Protein 4YLM (pdb70)

Secondary structure (DSSP, 8-state):
--------SSSEEEEE---TT----SS-EEEEESSTT-BGGGS-HHHHHHHHHHHSEEEE-S-B--SSHHHHHHHHHHHS-EE-BTTBS-EEEEE-TT-----S-SSEEEE-TTTTSSEEEEEEEEEEEE--S--SB--EEEEEHHHHHHH--HHHHHHHHH-EEEEE---EEEEESEEE-TTT--EEE-------EEESS-GGGHHHHHHHHHHHHSSTTTEEEE---TT-EEEEETTTEEEEE--BSSPPPEEEEEEEEEEEEEEE-SSB--

Sequence (274 aa):
GHMNNAYLSDDQPVRLSPLRDEQGNQPRFGLLLEPGRPGMHVGELPAQWLKGLARSHHLLLLRGFAAFADAESLTRYCHDFGEVMLWPFGAVLELVEQEGAEHIFANNYVPLHWDGMYLETVPEFQVFHCVDAPGDSDGGRTTFSSTPAALQLADSSELELWRRASGRYQRSSRSAAPIVERHPRREFPILRFCEPPFHYDGIAPEQRGELLASLRRCLYHPQAHYAHRWRSDDLVIADNLTLLHGREAFAHRAPRHLRRVHIHAEPALRNPHLQR

Structure (mmCIF, N/CA/C/O backbone):
data_4YLM
#
_entry.id   4YLM
#
_cell.length_a   124.950
_cell.length_b   124.950
_cell.length_c   107.210
_cell.angle_alpha   90.00
_cell.angle_beta   90.00
_cell.angle_gamma   120.00
#
_symmetry.space_group_name_H-M   'P 63 2 2'
#
loop_
_entity.id
_entity.type
_entity.pdbx_description
1 polymer 'Pyoverdine biosynthesis protein PvcB'
2 non-polymer GLYCEROL
3 water water
#
loop_
_atom_site.group_PDB
_atom_site.id
_atom_site.type_symbol
_atom_site.label_atom_id
_atom_site.label_alt_id
_atom_site.label_comp_id
_atom_site.label_asym_id
_atom_site.label_entity_id
_atom_site.label_seq_id
_atom_site.pdbx_PDB_ins_code
_atom_site.Cartn_x
_atom_site.Cartn_y
_atom_site.Cartn_z
_atom_site.occupancy
_atom_site.B_iso_or_equiv
_atom_site.auth_seq_id
_atom_site.auth_comp_id
_atom_site.auth_asym_id
_atom_site.auth_atom_id
_atom_site.pdbx_PDB_model_num
ATOM 1 N N . GLY A 1 1 ? 52.141 19.186 -32.302 1.00 34.75 -1 GLY X N 1
ATOM 2 C CA . GLY A 1 1 ? 52.933 20.404 -32.352 1.00 31.43 -1 GLY X CA 1
ATOM 3 C C . GLY A 1 1 ? 52.384 21.505 -31.469 1.00 32.20 -1 GLY X C 1
ATOM 4 O O . GLY A 1 1 ? 51.201 21.535 -31.156 1.00 34.77 -1 GLY X O 1
ATOM 5 N N . HIS A 1 2 ? 53.250 22.428 -31.071 1.00 30.56 0 HIS X N 1
ATOM 6 C CA . HIS A 1 2 ? 52.849 23.509 -30.184 1.00 31.70 0 HIS X CA 1
ATOM 7 C C . HIS A 1 2 ? 53.936 24.578 -30.237 1.00 30.64 0 HIS X C 1
ATOM 8 O O . HIS A 1 2 ? 54.990 24.348 -30.831 1.00 30.16 0 HIS X O 1
ATOM 15 N N . MET A 1 3 ? 53.685 25.723 -29.607 1.00 28.88 1 MET X N 1
ATOM 16 C CA . MET A 1 3 ? 54.634 26.839 -29.603 1.00 35.28 1 MET X CA 1
ATOM 17 C C . MET A 1 3 ? 55.261 26.989 -28.213 1.00 32.13 1 MET X C 1
ATOM 18 O O . MET A 1 3 ? 54.630 26.679 -27.208 1.00 29.33 1 MET X O 1
ATOM 23 N N A ASN A 1 4 ? 56.480 27.518 -28.143 0.50 31.37 2 ASN X N 1
ATOM 24 N N B ASN A 1 4 ? 56.515 27.409 -28.177 0.50 31.39 2 ASN X N 1
ATOM 25 C CA A ASN A 1 4 ? 57.133 27.724 -26.844 0.50 33.70 2 ASN X CA 1
ATOM 26 C CA B ASN A 1 4 ? 57.141 27.767 -26.921 0.50 33.65 2 ASN X CA 1
ATOM 27 C C A ASN A 1 4 ? 57.436 29.190 -26.517 0.50 32.22 2 ASN X C 1
ATOM 28 C C B ASN A 1 4 ? 56.892 29.250 -26.730 0.50 32.46 2 ASN X C 1
ATOM 29 O O A ASN A 1 4 ? 58.275 29.828 -27.153 0.50 31.34 2 ASN X O 1
ATOM 30 O O B ASN A 1 4 ? 56.775 29.979 -27.710 0.50 39.55 2 ASN X O 1
ATOM 39 N N . ALA A 1 5 ? 56.773 29.699 -25.487 1.00 31.04 3 ALA X N 1
ATOM 40 C CA . ALA A 1 5 ? 56.729 31.128 -25.223 1.00 34.37 3 ALA X CA 1
ATOM 41 C C . ALA A 1 5 ? 57.649 31.596 -24.100 1.00 32.41 3 ALA X C 1
ATOM 42 O O . ALA A 1 5 ? 57.670 32.770 -23.775 1.00 33.53 3 ALA X O 1
ATOM 44 N N . TYR A 1 6 ? 58.412 30.689 -23.512 1.00 27.48 4 TYR X N 1
ATOM 45 C CA . TYR A 1 6 ? 59.179 31.049 -22.332 1.00 31.78 4 TYR X CA 1
ATOM 46 C C . TYR A 1 6 ? 60.643 31.237 -22.649 1.00 29.75 4 TYR X C 1
ATOM 47 O O . TYR A 1 6 ? 61.260 30.380 -23.267 1.00 32.49 4 TYR X O 1
ATOM 56 N N . LEU A 1 7 ? 61.177 32.387 -22.243 1.00 37.58 5 LEU X N 1
ATOM 57 C CA . LEU A 1 7 ? 62.610 32.619 -22.207 1.00 39.44 5 LEU X CA 1
ATOM 58 C C . LEU A 1 7 ? 62.996 33.155 -20.822 1.00 46.11 5 LEU X C 1
ATOM 59 O O . LEU A 1 7 ? 62.458 34.171 -20.330 1.00 39.68 5 LEU X O 1
ATOM 64 N N . SER A 1 8 ? 63.893 32.418 -20.178 1.00 37.81 6 SER X N 1
ATOM 65 C CA . SER A 1 8 ? 64.231 32.654 -18.784 1.00 31.69 6 SER X CA 1
ATOM 66 C C . SER A 1 8 ? 65.515 33.446 -18.693 1.00 28.56 6 SER X C 1
ATOM 67 O O . SER A 1 8 ? 66.288 33.497 -19.649 1.00 31.37 6 SER X O 1
ATOM 70 N N . ASP A 1 9 ? 65.741 34.077 -17.547 1.00 26.27 7 ASP X N 1
ATOM 71 C CA A ASP A 1 9 ? 67.050 34.638 -17.264 0.50 25.84 7 ASP X CA 1
ATOM 72 C CA B ASP A 1 9 ? 67.046 34.640 -17.229 0.50 25.74 7 ASP X CA 1
ATOM 73 C C . ASP A 1 9 ? 67.888 33.621 -16.487 1.00 21.41 7 ASP X C 1
ATOM 74 O O . ASP A 1 9 ? 69.037 33.890 -16.150 1.00 25.52 7 ASP X O 1
ATOM 83 N N . GLN A 1 10 ? 67.301 32.458 -16.209 1.00 21.76 8 GLN X N 1
ATOM 84 C CA . GLN A 1 10 ? 68.001 31.370 -15.522 1.00 19.88 8 GLN X CA 1
ATOM 85 C C . GLN A 1 10 ? 68.631 30.429 -16.563 1.00 22.06 8 GLN X C 1
ATOM 86 O O . GLN A 1 10 ? 68.165 30.361 -17.699 1.00 22.50 8 GLN X O 1
ATOM 92 N N . PRO A 1 11 ? 69.690 29.698 -16.184 1.00 22.75 9 PRO X N 1
ATOM 93 C CA . PRO A 1 11 ? 70.336 28.794 -17.162 1.00 20.91 9 PRO X CA 1
ATOM 94 C C . PRO A 1 11 ? 69.568 27.483 -17.333 1.00 19.85 9 PRO X C 1
ATOM 95 O O . PRO A 1 11 ? 69.996 26.392 -16.911 1.00 22.06 9 PRO X O 1
ATOM 99 N N . VAL A 1 12 ? 68.398 27.589 -17.960 1.00 21.10 10 VAL X N 1
ATOM 100 C CA . VAL A 1 12 ? 67.506 26.449 -18.146 1.00 20.10 10 VAL X CA 1
ATOM 101 C C . VAL A 1 12 ? 66.731 26.622 -19.447 1.00 22.51 10 VAL X C 1
ATOM 102 O O . VAL A 1 12 ? 66.664 27.711 -19.974 1.00 20.97 10 VAL X O 1
ATOM 106 N N . ARG A 1 13 ? 66.144 25.543 -19.958 1.00 21.77 11 ARG X N 1
ATOM 107 C CA . ARG A 1 13 ? 65.245 25.658 -21.103 1.00 22.88 11 ARG X CA 1
ATOM 108 C C . ARG A 1 13 ? 63.858 25.413 -20.557 1.00 24.04 11 ARG X C 1
ATOM 109 O O . ARG A 1 13 ? 63.625 24.384 -19.928 1.00 22.23 11 ARG X O 1
ATOM 117 N N . LEU A 1 14 ? 62.941 26.341 -20.807 1.00 21.42 12 LEU X N 1
ATOM 118 C CA . LEU A 1 14 ? 61.578 26.210 -20.335 1.00 24.54 12 LEU X CA 1
ATOM 119 C C . LEU A 1 14 ? 60.616 25.910 -21.480 1.00 27.49 12 LEU X C 1
ATOM 120 O O . LEU A 1 14 ? 60.769 26.416 -22.594 1.00 24.38 12 LEU X O 1
ATOM 125 N N . SER A 1 15 ? 59.604 25.105 -21.207 1.00 22.54 13 SER X N 1
ATOM 126 C CA . SER A 1 15 ? 58.529 24.983 -22.181 1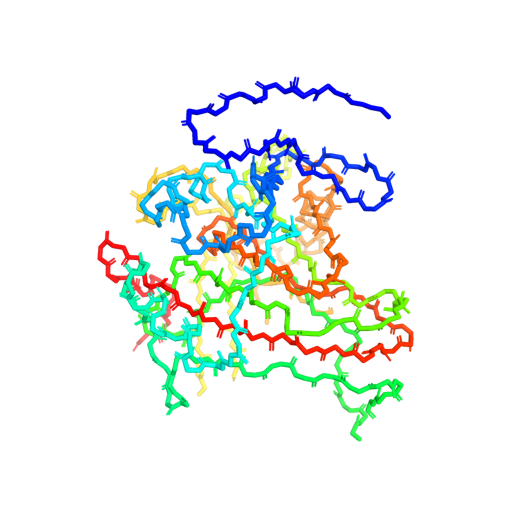.00 25.90 13 SER X CA 1
ATOM 127 C C . SER A 1 15 ? 57.240 24.498 -21.538 1.00 25.57 13 SER X C 1
ATOM 128 O O . SER A 1 15 ? 57.245 23.986 -20.414 1.00 23.40 13 SER X O 1
ATOM 131 N N . PRO A 1 16 ? 56.117 24.685 -22.240 1.00 27.51 14 PRO X N 1
ATOM 132 C CA . PRO A 1 16 ? 54.827 24.235 -21.710 1.00 27.08 14 PRO X CA 1
ATOM 133 C C . PRO A 1 16 ? 54.868 22.739 -21.383 1.00 22.94 14 PRO X C 1
ATOM 134 O O . PRO A 1 16 ? 55.511 21.979 -22.094 1.00 25.14 14 PRO X O 1
ATOM 138 N N . LEU A 1 17 ? 54.220 22.344 -20.293 1.00 24.38 15 LEU X N 1
ATOM 139 C CA . LEU A 1 17 ? 54.091 20.936 -19.938 1.00 25.18 15 LEU X CA 1
ATOM 140 C C . LEU A 1 17 ? 53.073 20.283 -20.874 1.00 27.72 15 LEU X C 1
ATOM 141 O O . LEU A 1 17 ? 52.003 20.845 -21.113 1.00 27.56 15 LEU X O 1
ATOM 146 N N . ARG A 1 18 ? 53.416 19.106 -21.385 1.00 27.92 16 ARG X N 1
ATOM 147 C CA . ARG A 1 18 ? 52.545 18.332 -22.267 1.00 30.90 16 ARG X CA 1
ATOM 148 C C . ARG A 1 18 ? 52.656 16.886 -21.838 1.00 31.82 16 ARG X C 1
ATOM 149 O O . ARG A 1 18 ? 53.743 16.441 -21.458 1.00 29.81 16 ARG X O 1
ATOM 154 N N . ASP A 1 19 ? 51.552 16.145 -21.874 1.00 32.21 17 ASP X N 1
ATOM 155 C CA . ASP A 1 19 ? 51.655 14.726 -21.533 1.00 32.91 17 ASP X CA 1
ATOM 156 C C . ASP A 1 19 ? 52.196 13.927 -22.716 1.00 33.60 17 ASP X C 1
ATOM 157 O O . ASP A 1 19 ? 52.455 14.489 -23.781 1.00 33.92 17 ASP X O 1
ATOM 162 N N . GLU A 1 20 ? 52.366 12.622 -22.534 1.00 35.95 18 GLU X N 1
ATOM 163 C CA . GLU A 1 20 ? 53.082 11.816 -23.523 1.00 40.47 18 GLU X CA 1
ATOM 164 C C . GLU A 1 20 ? 52.336 11.694 -24.851 1.00 39.43 18 GLU X C 1
ATOM 165 O O . GLU A 1 20 ? 52.917 11.304 -25.862 1.00 47.27 18 GLU X O 1
ATOM 171 N N . GLN A 1 21 ? 51.055 12.037 -24.848 1.00 35.07 19 GLN X N 1
ATOM 172 C CA . GLN A 1 21 ? 50.265 12.019 -26.071 1.00 42.14 19 GLN X CA 1
ATOM 173 C C . GLN A 1 21 ? 50.201 13.411 -26.702 1.00 44.89 19 GLN X C 1
ATOM 174 O O . GLN A 1 21 ? 49.536 13.621 -27.723 1.00 41.52 19 GLN X O 1
ATOM 180 N N . GLY A 1 22 ? 50.878 14.368 -26.077 1.00 41.54 20 GLY X N 1
ATOM 181 C CA . GLY A 1 22 ? 50.941 15.717 -26.616 1.00 39.49 20 GLY X CA 1
ATOM 182 C C . GLY A 1 22 ? 49.833 16.655 -26.177 1.00 36.83 20 GLY X C 1
ATOM 183 O O . GLY A 1 22 ? 49.750 17.777 -26.673 1.00 37.80 20 GLY X O 1
ATOM 184 N N . ASN A 1 23 ? 48.975 16.227 -25.252 1.00 32.59 21 ASN X N 1
ATOM 185 C CA . ASN A 1 23 ? 47.969 17.149 -24.737 1.00 33.95 21 ASN X CA 1
ATOM 186 C C . ASN A 1 23 ? 48.598 18.179 -23.816 1.00 34.17 21 ASN X C 1
ATOM 187 O O . ASN A 1 23 ? 49.410 17.832 -22.961 1.00 31.12 21 ASN X O 1
ATOM 192 N N . GLN A 1 24 ? 48.205 19.435 -23.988 1.00 30.86 22 GLN X N 1
ATOM 193 C CA . GLN A 1 24 ? 48.755 20.530 -23.197 1.00 34.77 22 GLN X CA 1
ATOM 194 C C . GLN A 1 24 ? 47.671 21.169 -22.336 1.00 30.33 22 GLN X C 1
ATOM 195 O O . GLN A 1 24 ? 46.876 21.975 -22.815 1.00 31.63 22 GLN X O 1
ATOM 201 N N . PRO A 1 25 ? 47.649 20.830 -21.048 1.00 28.41 23 PRO X N 1
ATOM 202 C CA . PRO A 1 25 ? 46.624 21.425 -20.188 1.00 27.80 23 PRO X CA 1
ATOM 203 C C . PRO A 1 25 ? 46.949 22.875 -19.864 1.00 27.37 23 PRO X C 1
ATOM 204 O O . PRO A 1 25 ? 47.998 23.375 -20.268 1.00 27.77 23 PRO X O 1
ATOM 208 N N . ARG A 1 26 ? 46.066 23.518 -19.107 1.00 24.28 24 ARG X N 1
ATOM 209 C CA . ARG A 1 26 ? 46.195 24.938 -18.792 1.00 28.84 24 ARG X CA 1
ATOM 210 C C . ARG A 1 26 ? 47.001 25.202 -17.510 1.00 25.56 24 ARG X C 1
ATOM 211 O O . ARG A 1 26 ? 46.610 26.023 -16.671 1.00 25.52 24 ARG X O 1
ATOM 219 N N . PHE A 1 27 ? 48.113 24.488 -17.370 1.00 25.27 25 PHE X N 1
ATOM 220 C CA . PHE A 1 27 ? 49.020 24.665 -16.238 1.00 24.67 25 PHE X CA 1
ATOM 221 C C . PHE A 1 27 ? 50.249 23.820 -16.483 1.00 24.01 25 PHE X C 1
ATOM 222 O O . PHE A 1 27 ? 50.320 23.088 -17.477 1.00 24.41 25 PHE X O 1
ATOM 230 N N . GLY A 1 28 ? 51.226 23.916 -15.586 1.00 21.41 26 GLY X N 1
ATOM 231 C CA . GLY A 1 28 ? 52.384 23.048 -15.674 1.00 19.51 26 GLY X CA 1
ATOM 232 C C . GLY A 1 28 ? 53.509 23.665 -16.485 1.00 22.69 26 GLY X C 1
ATOM 233 O O . GLY A 1 28 ? 53.269 24.406 -17.428 1.00 21.88 26 GLY X O 1
ATOM 234 N N . LEU A 1 29 ? 54.743 23.339 -16.123 1.00 20.74 27 LEU X N 1
ATOM 235 C CA . LEU A 1 29 ? 55.907 23.867 -16.823 1.00 20.62 27 LEU X CA 1
ATOM 236 C C . LEU A 1 29 ? 56.998 22.812 -16.840 1.00 19.93 27 LEU X C 1
ATOM 237 O O . LEU A 1 29 ? 57.208 22.122 -15.848 1.00 20.89 27 LEU X O 1
ATOM 242 N N . LEU A 1 30 ? 57.661 22.648 -17.982 1.00 21.61 28 LEU X N 1
ATOM 243 C CA . LEU A 1 30 ? 58.775 21.727 -18.096 1.00 20.05 28 LEU X CA 1
ATOM 244 C C . LEU A 1 30 ? 60.054 22.537 -18.027 1.00 23.54 28 LEU X C 1
ATOM 245 O O . LEU A 1 30 ? 60.200 23.524 -18.749 1.00 22.06 28 LEU X O 1
ATOM 250 N N . LEU A 1 31 ? 60.983 22.112 -17.174 1.00 18.60 29 LEU X N 1
ATOM 251 C CA . LEU A 1 31 ? 62.301 22.755 -17.095 1.00 21.43 29 LEU X CA 1
ATOM 252 C C . LEU A 1 31 ? 63.358 21.733 -17.447 1.00 21.22 29 LEU X C 1
ATOM 253 O O . LEU A 1 31 ? 63.309 20.602 -16.973 1.00 21.35 29 LEU X O 1
ATOM 258 N N . GLU A 1 32 ? 64.328 22.140 -18.257 1.00 21.10 30 GLU X N 1
ATOM 259 C CA . GLU A 1 32 ? 65.410 21.242 -18.616 1.00 23.05 30 GLU X CA 1
ATOM 260 C C . GLU A 1 32 ? 66.736 21.972 -18.490 1.00 21.42 30 GLU X C 1
ATOM 261 O O . GLU A 1 32 ? 66.792 23.194 -18.616 1.00 22.58 30 GLU X O 1
ATOM 267 N N . PRO A 1 33 ? 67.814 21.218 -18.236 1.00 22.74 31 PRO X N 1
ATOM 268 C CA . PRO A 1 33 ? 69.113 21.813 -17.903 1.00 22.24 31 PRO X CA 1
ATOM 269 C C . PRO A 1 33 ? 69.695 22.700 -19.002 1.00 24.80 31 PRO X C 1
ATOM 270 O O . PRO A 1 33 ? 69.599 22.380 -20.184 1.00 25.03 31 PRO X O 1
ATOM 274 N N . GLY A 1 34 ? 70.307 23.808 -18.603 1.00 20.60 32 GLY X N 1
ATOM 275 C CA . GLY A 1 34 ? 70.915 24.717 -19.555 1.00 24.93 32 GLY X CA 1
ATOM 276 C C . GLY A 1 34 ? 72.405 24.477 -19.746 1.00 23.61 32 GLY X C 1
ATOM 277 O O . GLY A 1 34 ? 73.032 25.132 -20.578 1.00 26.18 32 GLY X O 1
ATOM 278 N N . ARG A 1 35 ? 72.963 23.552 -18.967 1.00 24.58 33 ARG X N 1
ATOM 279 C CA . ARG A 1 35 ? 74.379 23.196 -19.061 1.00 27.06 33 ARG X CA 1
ATOM 280 C C . ARG A 1 35 ? 74.555 21.702 -18.917 1.00 25.11 33 ARG X C 1
ATOM 281 O O . ARG A 1 35 ? 73.818 21.056 -18.179 1.00 25.02 33 ARG X O 1
ATOM 289 N N . PRO A 1 36 ? 75.571 21.144 -19.592 1.00 24.77 34 PRO X N 1
ATOM 290 C CA . PRO A 1 36 ? 75.873 19.722 -19.417 1.00 27.90 34 PRO X CA 1
ATOM 291 C C . PRO A 1 36 ? 76.100 19.381 -17.946 1.00 27.93 34 PRO X C 1
ATOM 292 O O . PRO A 1 36 ? 76.848 20.086 -17.269 1.00 30.25 34 PRO X O 1
ATOM 296 N N . GLY A 1 37 ? 75.441 18.334 -17.460 1.00 25.03 35 GLY X N 1
ATOM 297 C CA . GLY A 1 37 ? 75.666 17.847 -16.106 1.00 28.15 35 GLY X CA 1
ATOM 298 C C . GLY A 1 37 ? 74.987 18.641 -14.993 1.00 31.35 35 GLY X C 1
ATOM 299 O O . GLY A 1 37 ? 75.180 18.354 -13.810 1.00 26.96 35 GLY X O 1
ATOM 300 N N . MET A 1 38 ? 74.180 19.632 -15.356 1.00 26.75 36 MET X N 1
ATOM 301 C CA . MET A 1 38 ? 73.555 20.492 -14.346 1.00 23.84 36 MET X CA 1
ATOM 302 C C . MET A 1 38 ? 72.717 19.709 -13.337 1.00 25.12 36 MET X C 1
ATOM 303 O O . MET A 1 38 ? 72.009 18.765 -13.684 1.00 22.93 36 MET X O 1
ATOM 308 N N . HIS A 1 39 ? 72.815 20.106 -12.075 1.00 22.23 37 HIS X N 1
ATOM 309 C CA . HIS A 1 39 ? 72.131 19.434 -10.971 1.00 22.97 37 HIS X CA 1
ATOM 310 C C . HIS A 1 39 ? 70.955 20.325 -10.556 1.00 22.34 37 HIS X C 1
ATOM 311 O O . HIS A 1 39 ? 71.028 21.534 -10.725 1.00 20.42 37 HIS X O 1
ATOM 318 N N . VAL A 1 40 ? 69.871 19.756 -10.030 1.00 21.79 38 VAL X N 1
ATOM 319 C CA . VAL A 1 40 ? 68.706 20.567 -9.708 1.00 23.34 38 VAL X CA 1
ATOM 320 C C . VAL A 1 40 ? 69.040 21.689 -8.718 1.00 24.24 38 VAL X C 1
ATOM 321 O O . VAL A 1 40 ? 68.407 22.744 -8.738 1.00 19.71 38 VAL X O 1
ATOM 325 N N . GLY A 1 41 ? 70.025 21.452 -7.855 1.00 24.58 39 GLY X N 1
ATOM 326 C CA . GLY A 1 41 ? 70.358 22.393 -6.795 1.00 24.08 39 GLY X CA 1
ATOM 327 C C . GLY A 1 41 ? 71.004 23.677 -7.283 1.00 22.15 39 GLY X C 1
ATOM 328 O O . GLY A 1 41 ? 71.066 24.670 -6.559 1.00 24.01 39 GLY X O 1
ATOM 329 N N . GLU A 1 42 ? 71.496 23.659 -8.513 1.00 20.25 40 GLU X N 1
ATOM 330 C CA . GLU A 1 42 ? 72.083 24.853 -9.112 1.00 21.09 40 GLU X CA 1
ATOM 331 C C . GLU A 1 42 ? 71.051 25.969 -9.357 1.00 22.99 40 GLU X C 1
ATOM 332 O O . GLU A 1 42 ? 71.412 27.140 -9.420 1.00 22.20 40 GLU X O 1
ATOM 338 N N . LEU A 1 43 ? 69.774 25.615 -9.469 1.00 22.21 41 LEU X N 1
ATOM 339 C CA . LEU A 1 43 ? 68.725 26.626 -9.642 1.00 19.48 41 LEU X CA 1
ATOM 340 C C . LEU A 1 43 ? 68.315 27.174 -8.273 1.00 21.77 41 LEU X C 1
ATOM 341 O O . LEU A 1 43 ? 68.365 26.455 -7.283 1.00 23.85 41 LEU X O 1
ATOM 346 N N . PRO A 1 44 ? 67.917 28.454 -8.208 1.00 21.18 42 PRO X N 1
ATOM 347 C CA . PRO A 1 44 ? 67.527 28.999 -6.902 1.00 23.16 42 PRO X CA 1
ATOM 348 C C . PRO A 1 44 ? 66.138 28.536 -6.477 1.00 19.73 42 PRO X C 1
ATOM 349 O O . PRO A 1 44 ? 65.179 28.728 -7.221 1.00 20.45 42 PRO X O 1
ATOM 353 N N . ALA A 1 45 ? 66.038 27.961 -5.284 1.00 22.10 43 ALA X N 1
ATOM 354 C CA . ALA A 1 45 ? 64.766 27.476 -4.746 1.00 24.79 43 ALA X CA 1
ATOM 355 C C . ALA A 1 45 ? 63.690 28.558 -4.677 1.00 25.17 43 ALA X C 1
ATOM 356 O O . ALA A 1 45 ? 62.505 28.266 -4.879 1.00 21.07 43 ALA X O 1
ATOM 358 N N . GLN A 1 46 ? 64.085 29.804 -4.397 1.00 21.15 44 GLN X N 1
ATOM 359 C CA . GLN A 1 46 ? 63.097 30.890 -4.302 1.00 26.25 44 GLN X CA 1
ATOM 360 C C . GLN A 1 46 ? 62.423 31.109 -5.657 1.00 24.27 44 GLN X C 1
ATOM 361 O O . GLN A 1 46 ? 61.224 31.373 -5.737 1.00 22.00 44 GLN X O 1
ATOM 367 N N . TRP A 1 47 ? 63.214 31.026 -6.723 1.00 19.73 45 TRP X N 1
ATOM 368 C CA . TRP A 1 47 ? 62.687 31.169 -8.068 1.00 19.98 45 TRP X CA 1
ATOM 369 C C . TRP A 1 47 ? 61.749 29.997 -8.421 1.00 19.16 45 TRP X C 1
ATOM 370 O O . TRP A 1 47 ? 60.668 30.200 -8.976 1.00 19.62 45 TRP X O 1
ATOM 381 N N . LEU A 1 48 ? 62.167 28.778 -8.100 1.00 16.96 46 LEU X N 1
ATOM 382 C CA . LEU A 1 48 ? 61.343 27.601 -8.362 1.00 20.52 46 LEU X CA 1
ATOM 383 C C . LEU A 1 48 ? 60.010 27.707 -7.636 1.00 18.12 46 LEU X C 1
ATOM 384 O O . LEU A 1 48 ? 58.977 27.353 -8.177 1.00 20.64 46 LEU X O 1
ATOM 389 N N . LYS A 1 49 ? 60.042 28.198 -6.402 1.00 18.40 47 LYS X N 1
ATOM 390 C CA . LYS A 1 49 ? 58.831 28.344 -5.597 1.00 21.31 47 LYS X CA 1
ATOM 391 C C . LYS A 1 49 ? 57.841 29.328 -6.252 1.00 21.92 47 LYS X C 1
ATOM 392 O O . LYS A 1 49 ? 56.627 29.092 -6.265 1.00 19.66 47 LYS X O 1
ATOM 398 N N . GLY A 1 50 ? 58.369 30.430 -6.782 1.00 20.39 48 GLY X N 1
ATOM 399 C CA . GLY A 1 50 ? 57.566 31.371 -7.549 1.00 20.13 48 GLY X CA 1
ATOM 400 C C . GLY A 1 50 ? 56.892 30.709 -8.747 1.00 20.29 48 GLY X C 1
ATOM 401 O O . GLY A 1 50 ? 55.690 30.876 -8.959 1.00 19.63 48 GLY X O 1
ATOM 402 N N . LEU A 1 51 ? 57.662 29.959 -9.533 1.00 18.82 49 LEU X N 1
ATOM 403 C CA . LEU A 1 51 ? 57.108 29.255 -10.689 1.00 20.68 49 LEU X CA 1
ATOM 404 C C . LEU A 1 51 ? 56.063 28.210 -10.276 1.00 20.82 49 LEU X C 1
ATOM 405 O O . LEU A 1 51 ? 55.040 28.067 -10.938 1.00 20.15 49 LEU X O 1
ATOM 410 N N . ALA A 1 52 ? 56.329 27.480 -9.193 1.00 17.70 50 ALA X N 1
ATOM 411 C CA . ALA A 1 52 ? 55.381 26.480 -8.716 1.00 20.15 50 ALA X CA 1
ATOM 412 C C . ALA A 1 52 ? 54.064 27.131 -8.326 1.00 20.43 50 ALA X C 1
ATOM 413 O O . ALA A 1 52 ? 52.991 26.562 -8.525 1.00 18.86 50 ALA X O 1
ATOM 415 N N . ARG A 1 53 ? 54.134 28.334 -7.774 1.00 16.44 51 ARG X N 1
ATOM 416 C CA . ARG A 1 53 ? 52.912 29.005 -7.364 1.00 18.25 51 ARG X CA 1
ATOM 417 C C . ARG A 1 53 ? 52.040 29.491 -8.533 1.00 21.69 51 ARG X C 1
ATOM 418 O O . ARG A 1 53 ? 50.819 29.577 -8.400 1.00 20.75 51 ARG X O 1
ATOM 426 N N . SER A 1 54 ? 52.658 29.812 -9.669 1.00 18.96 52 SER X N 1
ATOM 427 C CA . SER A 1 54 ? 51.887 30.358 -10.799 1.00 22.63 52 SER X CA 1
ATOM 428 C C . SER A 1 54 ? 51.586 29.305 -11.872 1.00 20.35 52 SER X C 1
ATOM 429 O O . SER A 1 54 ? 50.546 29.357 -12.528 1.00 21.85 52 SER X O 1
ATOM 432 N N . HIS A 1 55 ? 52.497 28.349 -12.043 1.00 20.01 53 HIS X N 1
ATOM 433 C CA . HIS A 1 55 ? 52.302 27.277 -13.007 1.00 20.57 53 HIS X CA 1
ATOM 434 C C . HIS A 1 55 ? 51.725 26.018 -12.338 1.00 24.27 53 HIS X C 1
ATOM 435 O O . HIS A 1 55 ? 51.272 25.112 -13.031 1.00 21.76 53 HIS X O 1
ATOM 442 N N . HIS A 1 56 ? 51.798 25.960 -11.004 1.00 23.34 54 HIS X N 1
ATOM 443 C CA . HIS A 1 56 ? 51.197 24.886 -10.179 1.00 21.59 54 HIS X CA 1
ATOM 444 C C . HIS A 1 56 ? 51.876 23.523 -10.207 1.00 18.32 54 HIS X C 1
ATOM 445 O O . HIS A 1 56 ? 51.798 22.768 -9.236 1.00 24.97 54 HIS X O 1
ATOM 452 N N . LEU A 1 57 ? 52.533 23.191 -11.308 1.00 18.58 55 LEU X N 1
ATOM 453 C CA . LEU A 1 57 ? 53.216 21.908 -11.420 1.00 18.06 55 LEU X CA 1
ATOM 454 C C . LEU A 1 57 ? 54.496 22.079 -12.224 1.00 20.80 55 LEU X C 1
ATOM 455 O O . LEU A 1 57 ? 54.451 22.451 -13.396 1.00 24.49 55 LEU X O 1
ATOM 460 N N . LEU A 1 58 ? 55.645 21.830 -11.600 1.00 19.16 56 LEU X N 1
ATOM 461 C CA . LEU A 1 58 ? 56.910 21.913 -12.318 1.00 19.23 56 LEU X CA 1
ATOM 462 C C . LEU A 1 58 ? 57.475 20.516 -12.537 1.00 23.84 56 LEU X C 1
ATOM 463 O O . LEU A 1 58 ? 57.462 19.681 -11.628 1.00 22.79 56 LEU X O 1
ATOM 468 N N . LEU A 1 59 ? 57.983 20.273 -13.739 1.00 20.60 57 LEU X N 1
ATOM 469 C CA . LEU A 1 59 ? 58.685 19.037 -14.029 1.00 20.95 57 LEU X CA 1
ATOM 470 C C . LEU A 1 59 ? 60.106 19.417 -14.392 1.00 21.52 57 LEU X C 1
ATOM 471 O O . LEU A 1 59 ? 60.327 20.058 -15.408 1.00 21.05 57 LEU X O 1
ATOM 476 N N . LEU A 1 60 ? 61.060 19.097 -13.523 1.00 22.26 58 LEU X N 1
ATOM 477 C CA . LEU A 1 60 ? 62.471 19.274 -13.856 1.00 22.10 58 LEU X CA 1
ATOM 478 C C . LEU A 1 60 ? 62.981 17.934 -14.362 1.00 23.83 58 LEU X C 1
ATOM 479 O O . LEU A 1 60 ? 63.020 16.949 -13.612 1.00 24.68 58 LEU X O 1
ATOM 484 N N . ARG A 1 61 ? 63.374 17.897 -15.631 1.00 26.40 59 ARG X N 1
ATOM 485 C CA . ARG A 1 61 ? 63.695 16.629 -16.284 1.00 23.94 59 ARG X CA 1
ATOM 486 C C . ARG A 1 61 ? 65.046 16.683 -16.956 1.00 20.86 59 ARG X C 1
ATOM 487 O O . ARG A 1 61 ? 65.354 17.625 -17.689 1.00 24.15 59 ARG X O 1
ATOM 495 N N . GLY A 1 62 ? 65.864 15.672 -16.698 1.00 24.05 60 GLY X N 1
ATOM 496 C CA . GLY A 1 62 ? 67.161 15.571 -17.334 1.00 21.48 60 GLY X CA 1
ATOM 497 C C . GLY A 1 62 ? 68.269 16.190 -16.492 1.00 25.51 60 GLY X C 1
ATOM 498 O O . GLY A 1 62 ? 69.405 16.322 -16.952 1.00 26.67 60 GLY X O 1
ATOM 499 N N . PHE A 1 63 ? 67.949 16.582 -15.261 1.00 25.24 61 PHE X N 1
ATOM 500 C CA . PHE A 1 63 ? 68.980 17.133 -14.362 1.00 23.09 61 PHE X CA 1
ATOM 501 C C . PHE A 1 63 ? 69.649 15.978 -13.620 1.00 25.50 61 PHE X C 1
ATOM 502 O O . PHE A 1 63 ? 69.037 14.934 -13.422 1.00 24.19 61 PHE X O 1
ATOM 510 N N . ALA A 1 64 ? 70.893 16.160 -13.197 1.00 26.06 62 ALA X N 1
ATOM 511 C CA . ALA A 1 64 ? 71.472 15.234 -12.229 1.00 26.28 62 ALA X CA 1
ATOM 512 C C . ALA A 1 64 ? 70.710 15.546 -10.955 1.00 30.06 62 ALA X C 1
ATOM 513 O O . ALA A 1 64 ? 70.414 16.713 -10.669 1.00 32.29 62 ALA X O 1
ATOM 515 N N . ALA A 1 65 ? 70.381 14.528 -10.183 1.00 32.02 63 ALA X N 1
ATOM 516 C CA . ALA A 1 65 ? 69.639 14.762 -8.952 1.00 31.50 63 ALA X CA 1
ATOM 517 C C . ALA A 1 65 ? 70.309 14.087 -7.737 1.00 32.16 63 ALA X C 1
ATOM 518 O O . ALA A 1 65 ? 71.523 13.901 -7.704 1.00 28.54 63 ALA X O 1
ATOM 520 N N . PHE A 1 66 ? 69.511 13.726 -6.745 1.00 32.20 64 PHE X N 1
ATOM 521 C CA . PHE A 1 66 ? 70.044 13.416 -5.429 1.00 32.26 64 PHE X CA 1
ATOM 522 C C . PHE A 1 66 ? 70.518 11.970 -5.283 1.00 31.55 64 PHE X C 1
ATOM 523 O O . PHE A 1 66 ? 69.823 11.031 -5.663 1.00 30.04 64 PHE X O 1
ATOM 531 N N . ALA A 1 67 ? 71.710 11.811 -4.725 1.00 32.93 65 ALA X N 1
ATOM 532 C CA . ALA A 1 67 ? 72.328 10.496 -4.597 1.00 35.39 65 ALA X CA 1
ATOM 533 C C . ALA A 1 67 ? 71.595 9.605 -3.608 1.00 33.87 65 ALA X C 1
ATOM 534 O O . ALA A 1 67 ? 71.653 8.385 -3.716 1.00 36.48 65 ALA X O 1
ATOM 536 N N . ASP A 1 68 ? 70.908 10.210 -2.642 1.00 31.10 66 ASP X N 1
ATOM 537 C CA . ASP A 1 68 ? 70.212 9.436 -1.617 1.00 29.83 66 ASP X CA 1
ATOM 538 C C . ASP A 1 68 ? 69.165 10.280 -0.897 1.00 29.32 66 ASP X C 1
ATOM 539 O O . ASP A 1 68 ? 69.032 11.470 -1.179 1.00 29.14 66 ASP X O 1
ATOM 544 N N . ALA A 1 69 ? 68.410 9.667 0.013 1.00 28.55 67 ALA X N 1
ATOM 545 C CA . ALA A 1 69 ? 67.311 10.358 0.695 1.00 28.12 67 ALA X CA 1
ATOM 546 C C . ALA A 1 69 ? 67.814 11.480 1.598 1.00 32.76 67 ALA X C 1
ATOM 547 O O . ALA A 1 69 ? 67.110 12.465 1.834 1.00 29.08 67 ALA X O 1
ATOM 549 N N . GLU A 1 70 ? 69.026 11.302 2.116 1.00 30.24 68 GLU X N 1
ATOM 550 C CA . GLU A 1 70 ? 69.652 12.273 2.991 1.00 31.84 68 GLU X CA 1
ATOM 551 C C . GLU A 1 70 ? 69.970 13.561 2.215 1.00 29.53 68 GLU X C 1
ATOM 552 O O . GLU A 1 70 ? 69.739 14.664 2.710 1.00 29.07 68 GLU X O 1
ATOM 558 N N . SER A 1 71 ? 70.510 13.408 1.008 1.00 27.15 69 SER X N 1
ATOM 559 C CA . SER A 1 71 ? 70.822 14.546 0.152 1.00 27.77 69 SER X CA 1
ATOM 560 C C . SER A 1 71 ? 69.540 15.297 -0.215 1.00 29.62 69 SER X C 1
ATOM 561 O O . SER A 1 71 ? 69.472 16.523 -0.106 1.00 26.79 69 SER X O 1
ATOM 564 N N . LEU A 1 72 ? 68.512 14.559 -0.625 1.00 25.18 70 LEU X N 1
ATOM 565 C CA . LEU A 1 72 ? 67.216 15.180 -0.906 1.00 26.23 70 LEU X CA 1
ATOM 566 C C . LEU A 1 72 ? 66.719 15.955 0.301 1.00 27.57 70 LEU X C 1
ATOM 567 O O . LEU A 1 72 ? 66.238 17.064 0.173 1.00 25.65 70 LEU X O 1
ATOM 572 N N . THR A 1 73 ? 66.842 15.370 1.483 1.00 27.08 71 THR X N 1
ATOM 573 C CA . THR A 1 73 ? 66.356 16.015 2.695 1.00 23.37 71 THR X CA 1
ATOM 574 C C . THR A 1 73 ? 67.073 17.346 2.964 1.00 24.68 71 THR X C 1
ATOM 575 O O . THR A 1 73 ? 66.428 18.353 3.247 1.00 26.96 71 THR X O 1
ATOM 579 N N . ARG A 1 74 ? 68.399 17.349 2.890 1.00 26.80 72 ARG X N 1
ATOM 580 C CA . ARG A 1 74 ? 69.152 18.583 3.110 1.00 29.53 72 ARG X CA 1
ATOM 581 C C . ARG A 1 74 ? 68.749 19.651 2.087 1.00 30.74 72 ARG X C 1
ATOM 582 O O . ARG A 1 74 ? 68.570 20.827 2.432 1.00 28.07 72 ARG X O 1
ATOM 590 N N . TYR A 1 75 ? 68.594 19.239 0.830 1.00 27.25 73 TYR X N 1
ATOM 591 C CA . TYR A 1 75 ? 68.138 20.167 -0.196 1.00 26.79 73 TYR X CA 1
ATOM 592 C C . TYR A 1 75 ? 66.800 20.775 0.179 1.00 26.32 73 TYR X C 1
ATOM 593 O O . TYR A 1 75 ? 66.603 21.986 0.044 1.00 24.04 73 TYR X O 1
ATOM 602 N N . CYS A 1 76 ? 65.870 19.938 0.637 1.00 23.56 74 CYS X N 1
ATOM 603 C CA . CYS A 1 76 ? 64.530 20.429 0.950 1.00 22.97 74 CYS X CA 1
ATOM 604 C C . CYS A 1 76 ? 64.512 21.362 2.150 1.00 25.41 74 CYS X C 1
ATOM 605 O O . CYS A 1 76 ? 63.685 22.277 2.200 1.00 23.09 74 CYS X O 1
ATOM 608 N N . HIS A 1 77 ? 65.418 21.139 3.107 1.00 24.93 75 HIS X N 1
ATOM 609 C CA . HIS A 1 77 ? 65.537 22.043 4.254 1.00 25.60 75 HIS X CA 1
ATOM 610 C C . HIS A 1 77 ? 66.020 23.429 3.803 1.00 27.69 75 HIS X C 1
ATOM 611 O O . HIS A 1 77 ? 65.692 24.440 4.431 1.00 26.86 75 HIS X O 1
ATOM 618 N N . ASP A 1 78 ? 66.821 23.479 2.735 1.00 26.44 76 ASP X N 1
ATOM 619 C CA . ASP A 1 78 ? 67.222 24.771 2.169 1.00 26.94 76 ASP X CA 1
ATOM 620 C C . ASP A 1 78 ? 66.073 25.371 1.365 1.00 25.69 76 ASP X C 1
ATOM 621 O O . ASP A 1 78 ? 65.870 26.578 1.349 1.00 24.01 76 ASP X O 1
ATOM 626 N N . PHE A 1 79 ? 65.343 24.509 0.665 1.00 25.94 77 PHE X N 1
ATOM 627 C CA . PHE A 1 79 ? 64.229 24.925 -0.188 1.00 25.02 77 PHE X CA 1
ATOM 628 C C . PHE A 1 79 ? 63.133 25.689 0.570 1.00 25.06 77 PHE X C 1
ATOM 629 O O . PHE A 1 79 ? 62.613 26.715 0.097 1.00 26.51 77 PHE X O 1
ATOM 637 N N . GLY A 1 80 ? 62.756 25.181 1.738 1.00 24.78 78 GLY X N 1
ATOM 638 C CA . GLY A 1 80 ? 61.733 25.829 2.549 1.00 23.62 78 GLY X CA 1
ATOM 639 C C . GLY A 1 80 ? 61.635 25.159 3.907 1.00 26.68 78 GLY X C 1
ATOM 640 O O . GLY A 1 80 ? 62.560 24.469 4.307 1.00 29.12 78 GLY X O 1
ATOM 641 N N . GLU A 1 81 ? 60.533 25.362 4.617 1.00 26.72 79 GLU X N 1
ATOM 642 C CA . GLU A 1 81 ? 60.331 24.678 5.898 1.00 29.79 79 GLU X CA 1
ATOM 643 C C . GLU A 1 81 ? 59.722 23.292 5.683 1.00 26.05 79 GLU X C 1
ATOM 644 O O . GLU A 1 81 ? 58.549 23.169 5.337 1.00 23.80 79 GLU X O 1
ATOM 650 N N . VAL A 1 82 ? 60.517 22.245 5.877 1.00 26.10 80 VAL X N 1
ATOM 651 C CA . VAL A 1 82 ? 60.022 20.893 5.628 1.00 25.18 80 VAL X CA 1
ATOM 652 C C . VAL A 1 82 ? 58.938 20.555 6.638 1.00 26.47 80 VAL X C 1
ATOM 653 O O . VAL A 1 82 ? 59.069 20.862 7.816 1.00 24.70 80 VAL X O 1
ATOM 657 N N . MET A 1 83 ? 57.844 19.965 6.172 1.00 25.93 81 MET X N 1
ATOM 658 C CA . MET A 1 83 ? 56.852 19.431 7.083 1.00 23.47 81 MET X CA 1
ATOM 659 C C . MET A 1 83 ? 57.263 18.001 7.459 1.00 27.41 81 MET X C 1
ATOM 660 O O . MET A 1 83 ? 57.198 17.082 6.631 1.00 26.18 81 MET X O 1
ATOM 665 N N . LEU A 1 84 ? 57.704 17.830 8.702 1.00 26.46 82 LEU X N 1
ATOM 666 C CA . LEU A 1 84 ? 58.260 16.560 9.154 1.00 30.50 82 LEU X CA 1
ATOM 667 C C . LEU A 1 84 ? 57.187 15.582 9.609 1.00 31.37 82 LEU X C 1
ATOM 668 O O . LEU A 1 84 ? 56.206 15.959 10.254 1.00 34.01 82 LEU X O 1
ATOM 673 N N . TRP A 1 85 ? 57.372 14.318 9.248 1.00 32.14 83 TRP X N 1
ATOM 674 C CA . TRP A 1 85 ? 56.486 13.260 9.711 1.00 31.03 83 TRP X CA 1
ATOM 675 C C . TRP A 1 85 ? 57.247 12.450 10.760 1.00 32.46 83 TRP X C 1
ATOM 676 O O . TRP A 1 85 ? 58.442 12.660 10.960 1.00 30.72 83 TRP X O 1
ATOM 687 N N . PRO A 1 86 ? 56.567 11.512 11.431 1.00 33.95 84 PRO X N 1
ATOM 688 C CA . PRO A 1 86 ? 57.314 10.666 12.373 1.00 34.07 84 PRO X CA 1
ATOM 689 C C . PRO A 1 86 ? 58.483 9.950 11.698 1.00 34.51 84 PRO X C 1
ATOM 690 O O . PRO A 1 86 ? 59.508 9.701 12.342 1.00 37.64 84 PRO X O 1
ATOM 694 N N . PHE A 1 87 ? 58.353 9.652 10.407 1.00 32.19 85 PHE X N 1
ATOM 695 C CA . PHE A 1 87 ? 59.442 9.001 9.678 1.00 33.05 85 PHE X CA 1
ATOM 696 C C . PHE A 1 87 ? 60.544 9.966 9.222 1.00 34.35 85 PHE X C 1
ATOM 697 O O . PHE A 1 87 ? 61.533 9.548 8.621 1.00 33.19 85 PHE X O 1
ATOM 705 N N . GLY A 1 88 ? 60.375 11.253 9.497 1.00 31.68 86 GLY X N 1
ATOM 706 C CA . GLY A 1 88 ? 61.339 12.238 9.032 1.00 31.65 86 GLY X CA 1
ATOM 707 C C . GLY A 1 88 ? 60.814 13.048 7.854 1.00 27.97 86 GLY X C 1
ATOM 708 O O . GLY A 1 88 ? 59.626 13.327 7.782 1.00 26.88 86 GLY X O 1
ATOM 709 N N . ALA A 1 89 ? 61.694 13.400 6.924 1.00 28.19 87 ALA X N 1
ATOM 710 C CA . ALA A 1 89 ? 61.334 14.265 5.805 1.00 28.57 87 ALA X CA 1
ATOM 711 C C . ALA A 1 89 ? 60.786 13.502 4.594 1.00 29.95 87 ALA X C 1
ATOM 712 O O . ALA A 1 89 ? 59.857 13.963 3.934 1.00 27.58 87 ALA X O 1
ATOM 714 N N . VAL A 1 90 ? 61.363 12.339 4.311 1.00 26.03 88 VAL X N 1
ATOM 715 C CA . VAL A 1 90 ? 61.118 11.636 3.051 1.00 27.79 88 VAL X CA 1
ATOM 716 C C . VAL A 1 90 ? 60.213 10.401 3.167 1.00 30.21 88 VAL X C 1
ATOM 717 O O . VAL A 1 90 ? 60.530 9.436 3.879 1.00 28.25 88 VAL X O 1
ATOM 721 N N . LEU A 1 91 ? 59.093 10.427 2.457 1.00 22.21 89 LEU X N 1
ATOM 722 C CA . LEU A 1 91 ? 58.255 9.229 2.312 1.00 27.24 89 LEU X CA 1
ATOM 723 C C . LEU A 1 91 ? 58.776 8.401 1.136 1.00 30.89 89 LEU X C 1
ATOM 724 O O . LEU A 1 91 ? 58.892 8.913 0.018 1.00 29.11 89 LEU X O 1
ATOM 729 N N . GLU A 1 92 ? 59.121 7.136 1.388 1.00 27.28 90 GLU X N 1
ATOM 730 C CA . GLU A 1 92 ? 59.594 6.238 0.328 1.00 27.64 90 GLU X CA 1
ATOM 731 C C . GLU A 1 92 ? 58.407 5.603 -0.371 1.00 29.78 90 GLU X C 1
ATOM 732 O O . GLU A 1 92 ? 57.521 5.064 0.282 1.00 34.00 90 GLU X O 1
ATOM 738 N N . LEU A 1 93 ? 58.379 5.657 -1.698 1.00 31.40 91 LEU X N 1
ATOM 739 C CA . LEU A 1 93 ? 57.255 5.084 -2.446 1.00 29.15 91 LEU X CA 1
ATOM 740 C C . LEU A 1 93 ? 57.820 4.132 -3.476 1.00 35.99 91 LEU X C 1
ATOM 741 O O . LEU A 1 93 ? 58.193 4.540 -4.579 1.00 32.13 91 LEU X O 1
ATOM 746 N N . VAL A 1 94 ? 57.907 2.862 -3.100 1.00 33.35 92 VAL X N 1
ATOM 747 C CA . VAL A 1 94 ? 58.599 1.876 -3.918 1.00 35.69 92 VAL X CA 1
ATOM 748 C C . VAL A 1 94 ? 57.604 0.834 -4.397 1.00 39.11 92 VAL X C 1
ATOM 749 O O . VAL A 1 94 ? 56.821 0.306 -3.607 1.00 42.43 92 VAL X O 1
ATOM 753 N N . GLU A 1 95 ? 57.620 0.562 -5.695 1.00 38.57 93 GLU X N 1
ATOM 754 C CA . GLU A 1 95 ? 56.741 -0.445 -6.273 1.00 37.97 93 GLU X CA 1
ATOM 755 C C . GLU A 1 95 ? 57.543 -1.436 -7.094 1.00 38.62 93 GLU X C 1
ATOM 756 O O . GLU A 1 95 ? 58.535 -1.069 -7.735 1.00 31.45 93 GLU X O 1
ATOM 762 N N . GLN A 1 96 ? 57.113 -2.696 -7.062 1.00 35.76 94 GLN X N 1
ATOM 763 C CA . GLN A 1 96 ? 57.826 -3.763 -7.749 1.00 33.36 94 GLN X CA 1
ATOM 764 C C . GLN A 1 96 ? 57.037 -4.236 -8.941 1.00 32.20 94 GLN X C 1
ATOM 765 O O . GLN A 1 96 ? 55.813 -4.157 -8.960 1.00 34.11 94 GLN X O 1
ATOM 771 N N . GLU A 1 97 ? 57.747 -4.737 -9.939 1.00 36.26 95 GLU X N 1
ATOM 772 C CA . GLU A 1 97 ? 57.103 -5.149 -11.170 1.00 41.72 95 GLU X CA 1
ATOM 773 C C . GLU A 1 97 ? 56.040 -6.213 -10.914 1.00 43.39 95 GLU X C 1
ATOM 774 O O . GLU A 1 97 ? 56.319 -7.245 -10.307 1.00 36.99 95 GLU X O 1
ATOM 780 N N . GLY A 1 98 ? 54.818 -5.941 -11.356 1.00 43.89 96 GLY X N 1
ATOM 781 C CA . GLY A 1 98 ? 53.746 -6.917 -11.306 1.00 43.15 96 GLY X CA 1
ATOM 782 C C . GLY A 1 98 ? 53.315 -7.328 -9.912 1.00 46.57 96 GLY X C 1
ATOM 783 O O . GLY A 1 98 ? 52.722 -8.391 -9.731 1.00 46.31 96 GLY X O 1
ATOM 784 N N . ALA A 1 99 ? 53.613 -6.499 -8.919 1.00 42.81 97 ALA X N 1
ATOM 785 C CA . ALA A 1 99 ? 53.190 -6.782 -7.557 1.00 43.36 97 ALA X CA 1
ATOM 786 C C . ALA A 1 99 ? 51.719 -6.414 -7.394 1.00 59.36 97 ALA X C 1
ATOM 787 O O . ALA A 1 99 ? 51.124 -5.808 -8.289 1.00 60.02 97 ALA X O 1
ATOM 789 N N . GLU A 1 100 ? 51.136 -6.786 -6.257 1.00 62.93 98 GLU X N 1
ATOM 790 C CA . GLU A 1 100 ? 49.735 -6.470 -5.973 1.00 64.31 98 GLU X CA 1
ATOM 791 C C . GLU A 1 100 ? 49.265 -7.143 -4.691 1.00 66.29 98 GLU X C 1
ATOM 792 O O . GLU A 1 100 ? 49.064 -8.360 -4.657 1.00 67.26 98 GLU X O 1
ATOM 794 N N . HIS A 1 102 ? 47.785 -9.470 -0.899 1.00 63.88 100 HIS X N 1
ATOM 795 C CA . HIS A 1 102 ? 46.926 -8.382 -0.440 1.00 62.66 100 HIS X CA 1
ATOM 796 C C . HIS A 1 102 ? 46.014 -7.887 -1.566 1.00 63.98 100 HIS X C 1
ATOM 797 O O . HIS A 1 102 ? 46.443 -7.179 -2.485 1.00 64.85 100 HIS X O 1
ATOM 804 N N . ILE A 1 103 ? 44.741 -8.247 -1.450 1.00 63.68 101 ILE X N 1
ATOM 805 C CA . ILE A 1 103 ? 43.769 -8.130 -2.526 1.00 59.90 101 ILE X CA 1
ATOM 806 C C . ILE A 1 103 ? 42.660 -7.131 -2.201 1.00 55.68 101 ILE X C 1
ATOM 807 O O . ILE A 1 103 ? 41.634 -7.087 -2.891 1.00 54.27 101 ILE X O 1
ATOM 812 N N . PHE A 1 104 ? 42.854 -6.338 -1.149 1.00 56.30 102 PHE X N 1
ATOM 813 C CA . PHE A 1 104 ? 41.775 -5.491 -0.635 1.00 57.78 102 PHE X CA 1
ATOM 814 C C . PHE A 1 104 ? 41.849 -4.016 -1.049 1.00 64.76 102 PHE X C 1
ATOM 815 O O . PHE A 1 104 ? 40.993 -3.216 -0.662 1.00 64.74 102 PHE X O 1
ATOM 823 N N . ALA A 1 105 ? 42.857 -3.656 -1.836 1.00 63.27 103 ALA X N 1
ATOM 824 C CA . ALA A 1 105 ? 43.038 -2.263 -2.247 1.00 64.78 103 ALA X CA 1
ATOM 825 C C . ALA A 1 105 ? 42.047 -1.812 -3.329 1.00 64.86 103 ALA X C 1
ATOM 826 O O . ALA A 1 105 ? 41.189 -2.578 -3.764 1.00 61.84 103 ALA X O 1
ATOM 828 N N . ASN A 1 106 ? 42.167 -0.551 -3.740 1.00 73.14 104 ASN X N 1
ATOM 829 C CA . ASN A 1 106 ? 41.490 -0.048 -4.934 1.00 63.53 104 ASN X CA 1
ATOM 830 C C . ASN A 1 106 ? 42.479 -0.091 -6.101 1.00 59.73 104 ASN X C 1
ATOM 831 O O . ASN A 1 106 ? 43.698 -0.065 -5.893 1.00 58.72 104 ASN X O 1
ATOM 836 N N . ASN A 1 107 ? 41.965 -0.163 -7.324 1.00 56.97 105 ASN X N 1
ATOM 837 C CA . ASN A 1 107 ? 42.835 -0.205 -8.500 1.00 58.82 105 ASN X CA 1
ATOM 838 C C . ASN A 1 107 ? 43.432 1.162 -8.872 1.00 53.86 105 ASN X C 1
ATOM 839 O O . ASN A 1 107 ? 44.211 1.271 -9.821 1.00 50.03 105 ASN X O 1
ATOM 841 N N . TYR A 1 108 ? 43.069 2.201 -8.128 1.00 52.13 106 TYR X N 1
ATOM 842 C CA . TYR A 1 108 ? 43.501 3.554 -8.475 1.00 45.92 106 TYR X CA 1
ATOM 843 C C . TYR A 1 108 ? 43.286 4.522 -7.320 1.00 44.55 106 TYR X C 1
ATOM 844 O O . TYR A 1 108 ? 42.759 4.138 -6.279 1.00 43.23 106 TYR X O 1
ATOM 853 N N . VAL A 1 109 ? 43.705 5.776 -7.490 1.00 35.95 107 VAL X N 1
ATOM 854 C CA . VAL A 1 109 ? 43.543 6.752 -6.419 1.00 31.50 107 VAL X CA 1
ATOM 855 C C . VAL A 1 109 ? 42.764 7.940 -6.948 1.00 35.57 107 VAL X C 1
ATOM 856 O O . VAL A 1 109 ? 43.235 8.637 -7.851 1.00 28.60 107 VAL X O 1
ATOM 860 N N . PRO A 1 110 ? 41.568 8.173 -6.396 1.00 35.76 108 PRO X N 1
ATOM 861 C CA . PRO A 1 110 ? 40.752 9.315 -6.824 1.00 32.46 108 PRO X CA 1
ATOM 862 C C . PRO A 1 110 ? 41.412 10.643 -6.442 1.00 30.15 108 PRO X C 1
ATOM 863 O O . PRO A 1 110 ? 42.335 10.668 -5.626 1.00 30.23 108 PRO X O 1
ATOM 867 N N . LEU A 1 111 ? 40.933 11.732 -7.033 1.00 31.58 109 LEU X N 1
ATOM 868 C CA . LEU A 1 111 ? 41.486 13.060 -6.782 1.00 29.81 109 LEU X CA 1
ATOM 869 C C . LEU A 1 111 ? 41.283 13.492 -5.331 1.00 30.12 109 LEU X C 1
ATOM 870 O O . LEU A 1 111 ? 40.218 13.293 -4.757 1.00 30.55 109 LEU X O 1
ATOM 875 N N . HIS A 1 112 ? 42.323 14.064 -4.729 1.00 26.81 110 HIS X N 1
ATOM 876 C CA . HIS A 1 112 ? 42.220 14.588 -3.371 1.00 26.51 110 HIS X CA 1
ATOM 877 C C . HIS A 1 112 ? 43.370 15.572 -3.132 1.00 26.68 110 HIS X C 1
ATOM 878 O O . HIS A 1 112 ? 44.116 15.887 -4.056 1.00 26.25 110 HIS X O 1
ATOM 885 N N . TRP A 1 113 ? 43.499 16.072 -1.909 1.00 26.55 111 TRP X N 1
ATOM 886 C CA . TRP A 1 113 ? 44.657 16.895 -1.563 1.00 27.24 111 TRP X CA 1
ATOM 887 C C . TRP A 1 113 ? 45.363 16.357 -0.325 1.00 27.94 111 TRP X C 1
ATOM 888 O O . TRP A 1 113 ? 44.758 15.646 0.476 1.00 26.66 111 TRP X O 1
ATOM 899 N N . ASP A 1 114 ? 46.643 16.682 -0.179 1.00 27.01 112 ASP X N 1
ATOM 900 C CA . ASP A 1 114 ? 47.419 16.233 0.975 1.00 31.01 112 ASP X CA 1
ATOM 901 C C . ASP A 1 114 ? 47.130 17.109 2.176 1.00 32.20 112 ASP X C 1
ATOM 902 O O . ASP A 1 114 ? 46.950 18.332 2.044 1.00 27.38 112 ASP X O 1
ATOM 907 N N . GLY A 1 115 ? 47.077 16.480 3.347 1.00 27.82 113 GLY X N 1
ATOM 908 C CA . GLY A 1 115 ? 46.891 17.204 4.588 1.00 28.48 113 GLY X CA 1
ATOM 909 C C . GLY A 1 115 ? 45.450 17.374 5.034 1.00 31.70 113 GLY X C 1
ATOM 910 O O . GLY A 1 115 ? 45.184 18.061 6.017 1.00 33.28 113 GLY X O 1
ATOM 911 N N . MET A 1 116 ? 44.520 16.758 4.310 1.00 31.99 114 MET X N 1
ATOM 912 C CA . MET A 1 116 ? 43.090 16.876 4.608 1.00 34.73 114 MET X CA 1
ATOM 913 C C . MET A 1 116 ? 42.770 16.630 6.081 1.00 39.06 114 MET X C 1
ATOM 914 O O . MET A 1 116 ? 41.915 17.301 6.663 1.00 34.92 114 MET X O 1
ATOM 919 N N . TYR A 1 117 ? 43.441 15.641 6.665 1.00 35.41 115 TYR X N 1
ATOM 920 C CA . TYR A 1 117 ? 43.137 15.198 8.025 1.00 39.86 115 TYR X CA 1
ATOM 921 C C . TYR A 1 117 ? 44.240 15.580 8.989 1.00 42.14 115 TYR X C 1
ATOM 922 O O . TYR A 1 117 ? 44.321 15.027 10.085 1.00 39.29 115 TYR X O 1
ATOM 931 N N . LEU A 1 118 ? 45.098 16.509 8.580 1.00 35.32 116 LEU X N 1
ATOM 932 C CA . LEU A 1 118 ? 46.240 16.888 9.401 1.00 35.65 116 LEU X CA 1
ATOM 933 C C . LEU A 1 118 ? 45.999 18.221 10.088 1.00 37.65 116 LEU X C 1
ATOM 934 O O . LEU A 1 118 ? 45.091 18.968 9.719 1.00 37.66 116 LEU X O 1
ATOM 939 N N . GLU A 1 119 ? 46.813 18.522 11.091 1.00 35.41 117 GLU X N 1
ATOM 940 C CA . GLU A 1 119 ? 46.673 19.790 11.797 1.00 40.83 117 GLU X CA 1
ATOM 941 C C . GLU A 1 119 ? 47.170 20.947 10.929 1.00 39.01 117 GLU X C 1
ATOM 942 O O . GLU A 1 119 ? 46.691 22.074 11.053 1.00 37.79 117 GLU X O 1
ATOM 948 N N . THR A 1 120 ? 48.147 20.663 10.067 1.00 36.03 118 THR X N 1
ATOM 949 C CA . THR A 1 120 ? 48.676 21.663 9.143 1.00 36.91 118 THR X CA 1
ATOM 950 C C . THR A 1 120 ? 48.763 21.089 7.729 1.00 31.93 118 THR X C 1
ATOM 951 O O . THR A 1 120 ? 49.003 19.894 7.547 1.00 32.51 118 THR X O 1
ATOM 955 N N . VAL A 1 121 ? 48.562 21.954 6.739 1.00 30.89 119 VAL X N 1
ATOM 956 C CA . VAL A 1 121 ? 48.470 21.549 5.338 1.00 28.77 119 VAL X CA 1
ATOM 957 C C . VAL A 1 121 ? 49.724 22.017 4.589 1.00 27.72 119 VAL X C 1
ATOM 958 O O . VAL A 1 121 ? 50.073 23.196 4.631 1.00 29.07 119 VAL X O 1
ATOM 962 N N . PRO A 1 122 ? 50.426 21.091 3.921 1.00 24.65 120 PRO X N 1
ATOM 963 C CA . PRO A 1 122 ? 51.648 21.504 3.223 1.00 25.14 120 PRO X CA 1
ATOM 964 C C . PRO A 1 122 ? 51.313 22.299 1.966 1.00 26.53 120 PRO X C 1
ATOM 965 O O . PRO A 1 122 ? 50.315 21.995 1.324 1.00 22.71 120 PRO X O 1
ATOM 969 N N . GLU A 1 123 ? 52.132 23.292 1.613 1.00 25.61 121 GLU X N 1
ATOM 970 C CA . GLU A 1 123 ? 51.906 24.004 0.355 1.00 23.30 121 GLU X CA 1
ATOM 971 C C . GLU A 1 123 ? 52.371 23.190 -0.852 1.00 21.78 121 GLU X C 1
ATOM 972 O O . GLU A 1 123 ? 51.692 23.153 -1.874 1.00 21.84 121 GLU X O 1
ATOM 978 N N . PHE A 1 124 ? 53.528 22.542 -0.735 1.00 19.99 122 PHE X N 1
ATOM 979 C CA . PHE A 1 124 ? 54.114 21.815 -1.856 1.00 21.41 122 PHE X CA 1
ATOM 980 C C . PHE A 1 124 ? 54.374 20.348 -1.547 1.00 24.60 122 PHE X C 1
ATOM 981 O O . PHE A 1 124 ? 54.735 19.984 -0.410 1.00 22.89 122 PHE X O 1
ATOM 989 N N . GLN A 1 125 ? 54.235 19.523 -2.586 1.00 21.79 123 GLN X N 1
ATOM 990 C CA . GLN A 1 125 ? 54.831 18.191 -2.625 1.00 23.57 123 GLN X CA 1
ATOM 991 C C . GLN A 1 125 ? 56.077 18.285 -3.511 1.00 24.91 123 GLN X C 1
ATOM 992 O O . GLN A 1 125 ? 56.025 18.854 -4.598 1.00 23.00 123 GLN X O 1
ATOM 998 N N . VAL A 1 126 ? 57.202 17.759 -3.034 1.00 21.99 124 VAL X N 1
ATOM 999 C CA . VAL A 1 126 ? 58.394 17.622 -3.851 1.00 21.21 124 VAL X CA 1
ATOM 1000 C C . VAL A 1 126 ? 58.622 16.122 -4.050 1.00 24.51 124 VAL X C 1
ATOM 1001 O O . VAL A 1 126 ? 58.801 15.384 -3.081 1.00 24.76 124 VAL X O 1
ATOM 1005 N N . PHE A 1 127 ? 58.578 15.674 -5.301 1.00 23.29 125 PHE X N 1
ATOM 1006 C CA . PHE A 1 127 ? 58.782 14.260 -5.624 1.00 26.19 125 PHE X CA 1
ATOM 1007 C C . PHE A 1 127 ? 60.093 14.098 -6.372 1.00 26.62 125 PHE X C 1
ATOM 1008 O O . PHE A 1 127 ? 60.308 14.749 -7.385 1.00 27.21 125 PHE X O 1
ATOM 1016 N N . HIS A 1 128 ? 60.961 13.216 -5.895 1.00 24.23 126 HIS X N 1
ATOM 1017 C CA . HIS A 1 128 ? 62.136 12.836 -6.654 1.00 24.42 126 HIS X CA 1
ATOM 1018 C C . HIS A 1 128 ? 61.932 11.400 -7.161 1.00 26.19 126 HIS X C 1
ATOM 1019 O O . HIS A 1 128 ? 61.667 10.500 -6.367 1.00 24.88 126 HIS X O 1
ATOM 1026 N N . CYS A 1 129 ? 62.029 11.191 -8.468 1.00 24.54 127 CYS X N 1
ATOM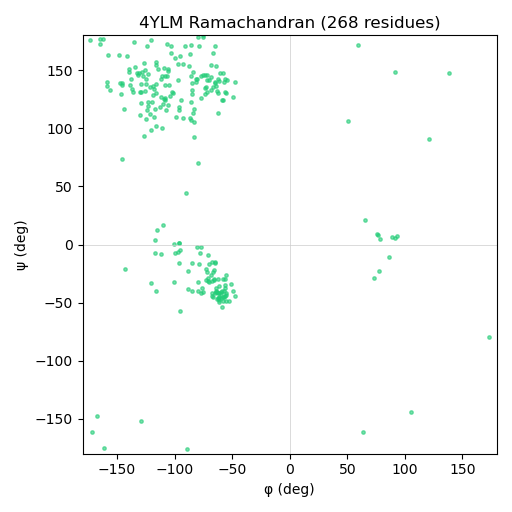 1027 C CA . CYS A 1 129 ? 61.996 9.829 -9.001 1.00 27.47 127 CYS X CA 1
ATOM 1028 C C . CYS A 1 129 ? 63.389 9.224 -8.916 1.00 26.57 127 CYS X C 1
ATOM 1029 O O . CYS A 1 129 ? 64.288 9.588 -9.678 1.00 26.70 127 CYS X O 1
ATOM 1032 N N . VAL A 1 130 ? 63.583 8.324 -7.962 1.00 28.46 128 VAL X N 1
ATOM 1033 C CA . VAL A 1 130 ? 64.886 7.695 -7.802 1.00 29.13 128 VAL X CA 1
ATOM 1034 C C . VAL A 1 130 ? 65.187 6.794 -8.995 1.00 31.12 128 VAL X C 1
ATOM 1035 O O . VAL A 1 130 ? 66.309 6.776 -9.509 1.00 32.41 128 VAL X O 1
ATOM 1039 N N . ASP A 1 131 ? 64.171 6.059 -9.437 1.00 30.64 129 ASP X N 1
ATOM 1040 C CA . ASP A 1 131 ? 64.341 5.097 -10.516 1.00 36.64 129 ASP X CA 1
ATOM 1041 C C . ASP A 1 131 ? 62.994 4.790 -11.158 1.00 32.66 129 ASP X C 1
ATOM 1042 O O . ASP A 1 131 ? 61.987 4.628 -10.467 1.00 31.44 129 ASP X O 1
ATOM 1047 N N . ALA A 1 132 ? 62.969 4.744 -12.485 1.00 33.92 130 ALA X N 1
ATOM 1048 C CA . ALA A 1 132 ? 61.770 4.320 -13.204 1.00 39.99 130 ALA X CA 1
ATOM 1049 C C . ALA A 1 132 ? 62.185 3.569 -14.463 1.00 46.58 130 ALA X C 1
ATOM 1050 O O . ALA A 1 132 ? 62.077 4.094 -15.564 1.00 44.32 130 ALA X O 1
ATOM 1052 N N . PRO A 1 133 ? 62.679 2.333 -14.296 1.00 49.84 131 PRO X N 1
ATOM 1053 C CA . PRO A 1 133 ? 63.187 1.543 -15.421 1.00 56.74 131 PRO X CA 1
ATOM 1054 C C . PRO A 1 133 ? 62.044 0.946 -16.244 1.00 58.90 131 PRO X C 1
ATOM 1055 O O . PRO A 1 133 ? 60.999 0.596 -15.691 1.00 56.45 131 PRO X O 1
ATOM 1059 N N . GLY A 1 134 ? 62.236 0.849 -17.555 1.00 64.78 132 GLY X N 1
ATOM 1060 C CA . GLY A 1 134 ? 61.206 0.320 -18.432 1.00 67.79 132 GLY X CA 1
ATOM 1061 C C . GLY A 1 134 ? 59.927 1.133 -18.358 1.00 68.18 132 GLY X C 1
ATOM 1062 O O . GLY A 1 134 ? 59.789 2.018 -17.512 1.00 67.89 132 GLY X O 1
ATOM 1063 N N . ASP A 1 135 ? 58.982 0.839 -19.243 1.00 72.04 133 ASP X N 1
ATOM 1064 C CA . ASP A 1 135 ? 57.732 1.584 -19.246 1.00 70.61 133 ASP X CA 1
ATOM 1065 C C . ASP A 1 135 ? 56.561 0.789 -18.682 1.00 66.56 133 ASP X C 1
ATOM 1066 O O . ASP A 1 135 ? 56.509 -0.438 -18.776 1.00 64.63 133 ASP X O 1
ATOM 1071 N N . SER A 1 136 ? 55.627 1.514 -18.084 1.00 61.57 134 SER X N 1
ATOM 1072 C CA . SER A 1 136 ? 54.477 0.916 -17.435 1.00 59.06 134 SER X CA 1
ATOM 1073 C C . SER A 1 136 ? 53.235 1.048 -18.299 1.00 55.96 134 SER X C 1
ATOM 1074 O O . SER A 1 136 ? 53.238 1.734 -19.321 1.00 57.38 134 SER X O 1
ATOM 1077 N N . ASP A 1 137 ? 52.171 0.375 -17.887 1.00 57.43 135 ASP X N 1
ATOM 1078 C CA . ASP A 1 137 ? 50.879 0.561 -18.516 1.00 57.03 135 ASP X CA 1
ATOM 1079 C C . ASP A 1 137 ? 49.924 1.125 -17.475 1.00 53.02 135 ASP X C 1
ATOM 1080 O O . ASP A 1 137 ? 49.643 0.477 -16.467 1.00 51.64 135 ASP X O 1
ATOM 1085 N N . GLY A 1 138 ? 49.436 2.335 -17.718 1.00 47.59 136 GLY X N 1
ATOM 1086 C CA . GLY A 1 138 ? 48.634 3.029 -16.729 1.00 47.32 136 GLY X CA 1
ATOM 1087 C C . GLY A 1 138 ? 49.486 3.307 -15.505 1.00 39.09 136 GLY X C 1
ATOM 1088 O O . GLY A 1 138 ? 50.709 3.274 -15.577 1.00 37.37 136 GLY X O 1
ATOM 1089 N N . GLY A 1 139 ? 48.841 3.582 -14.381 1.00 39.72 137 GLY X N 1
ATOM 1090 C CA . GLY A 1 139 ? 49.554 3.807 -13.140 1.00 39.86 137 GLY X CA 1
ATOM 1091 C C . GLY A 1 139 ? 50.238 5.165 -13.032 1.00 33.93 137 GLY X C 1
ATOM 1092 O O . GLY A 1 139 ? 51.011 5.385 -12.110 1.00 33.65 137 GLY X O 1
ATOM 1093 N N . ARG A 1 140 ? 49.968 6.069 -13.968 1.00 32.72 138 ARG X N 1
ATOM 1094 C CA . ARG A 1 140 ? 50.577 7.409 -13.922 1.00 36.02 138 ARG X CA 1
ATOM 1095 C C . ARG A 1 140 ? 50.037 8.236 -12.751 1.00 27.83 138 ARG X C 1
ATOM 1096 O O . ARG A 1 140 ? 48.862 8.142 -12.406 1.00 28.66 138 ARG X O 1
ATOM 1104 N N . THR A 1 141 ? 50.901 9.047 -12.141 1.00 31.02 139 THR X N 1
ATOM 1105 C CA . THR A 1 141 ? 50.464 9.997 -11.120 1.00 26.77 139 THR X CA 1
ATOM 1106 C C . THR A 1 141 ? 49.691 11.121 -11.797 1.00 25.24 139 THR X C 1
ATOM 1107 O O . THR A 1 141 ? 50.157 11.692 -12.783 1.00 26.49 139 THR X O 1
ATOM 1111 N N . THR A 1 142 ? 48.519 11.463 -11.276 1.00 26.17 140 THR X N 1
ATOM 1112 C CA . THR A 1 142 ? 47.707 12.466 -11.954 1.00 25.48 140 THR X CA 1
ATOM 1113 C C . THR A 1 142 ? 47.532 13.738 -11.145 1.00 26.46 140 THR X C 1
ATOM 1114 O O . THR A 1 142 ? 47.499 13.702 -9.917 1.00 25.43 140 THR X O 1
ATOM 1118 N N . PHE A 1 143 ? 47.365 14.847 -11.863 1.00 24.89 141 PHE X N 1
ATOM 1119 C CA . PHE A 1 143 ? 47.212 16.167 -11.274 1.00 23.69 141 PHE X CA 1
ATOM 1120 C C . PHE A 1 143 ? 46.127 16.928 -12.024 1.00 24.42 141 PHE X C 1
ATOM 1121 O O . PHE A 1 143 ? 46.092 16.901 -13.254 1.00 24.56 141 PHE X O 1
ATOM 1129 N N . SER A 1 144 ? 45.260 17.621 -11.290 1.00 22.35 142 SER X N 1
ATOM 1130 C CA . SER A 1 144 ? 44.240 18.465 -11.897 1.00 26.06 142 SER X CA 1
ATOM 1131 C C . SER A 1 144 ? 44.322 19.875 -11.357 1.00 23.40 142 SER X C 1
ATOM 1132 O O . SER A 1 144 ? 44.380 20.077 -10.143 1.00 24.85 142 SER X O 1
ATOM 1135 N N . SER A 1 145 ? 44.296 20.850 -12.257 1.00 21.82 143 SER X N 1
ATOM 1136 C CA . SER A 1 145 ? 44.269 22.256 -11.853 1.00 22.44 143 SER X CA 1
ATOM 1137 C C . SER A 1 145 ? 42.842 22.669 -11.535 1.00 23.11 143 SER X C 1
ATOM 1138 O O . SER A 1 145 ? 41.978 22.639 -12.410 1.00 24.96 143 SER X O 1
ATOM 1141 N N . THR A 1 146 ? 42.566 23.033 -10.292 1.00 21.27 144 THR X N 1
ATOM 1142 C CA . THR A 1 146 ? 41.188 23.338 -9.950 1.00 21.97 144 THR X CA 1
ATOM 1143 C C . THR A 1 146 ? 40.706 24.652 -10.572 1.00 26.56 144 THR X C 1
ATOM 1144 O O . THR A 1 146 ? 39.530 24.776 -10.898 1.00 25.25 144 THR X O 1
ATOM 1148 N N . PRO A 1 147 ? 41.609 25.636 -10.749 1.00 24.89 145 PRO X N 1
ATOM 1149 C CA . PRO A 1 147 ? 41.159 26.837 -11.476 1.00 22.30 145 PRO X CA 1
ATOM 1150 C C . PRO A 1 147 ? 40.788 26.536 -12.928 1.00 25.36 145 PRO X C 1
ATOM 1151 O O . PRO A 1 147 ? 39.832 27.128 -13.434 1.00 24.30 145 PRO X O 1
ATOM 1155 N N . ALA A 1 148 ? 41.518 25.640 -13.591 1.00 22.63 146 ALA X N 1
ATOM 1156 C CA . ALA A 1 148 ? 41.144 25.250 -14.948 1.00 25.35 146 ALA X CA 1
ATOM 1157 C C . ALA A 1 148 ? 39.751 24.605 -14.963 1.00 30.67 146 ALA X C 1
ATOM 1158 O O . ALA A 1 148 ? 38.914 24.930 -15.810 1.00 29.80 146 ALA X O 1
ATOM 1160 N N . ALA A 1 149 ? 39.507 23.691 -14.025 1.00 28.24 147 ALA X N 1
ATOM 1161 C CA . ALA A 1 149 ? 38.197 23.043 -13.920 1.00 28.88 147 ALA X CA 1
ATOM 1162 C C . ALA A 1 149 ? 37.095 24.088 -13.733 1.00 30.93 147 ALA X C 1
ATOM 1163 O O . ALA A 1 149 ? 36.015 23.982 -14.329 1.00 32.54 147 ALA X O 1
ATOM 1165 N N . LEU A 1 150 ? 37.373 25.110 -12.923 1.00 29.00 148 LEU X N 1
ATOM 1166 C CA . LEU A 1 150 ? 36.403 26.182 -12.702 1.00 29.44 148 LEU X CA 1
ATOM 1167 C C . LEU A 1 150 ? 36.070 26.954 -13.978 1.00 33.85 148 LEU X C 1
ATOM 1168 O O . LEU A 1 150 ? 34.957 27.460 -14.119 1.00 32.16 148 LEU X O 1
ATOM 1173 N N . GLN A 1 151 ? 37.020 27.038 -14.907 1.00 29.72 149 GLN X N 1
ATOM 1174 C CA . GLN A 1 151 ? 36.786 27.753 -16.164 1.00 33.71 149 GLN X CA 1
ATOM 1175 C C . GLN A 1 151 ? 35.976 26.903 -17.146 1.00 33.74 149 GLN X C 1
ATOM 1176 O O . GLN A 1 151 ? 35.442 27.417 -18.121 1.00 35.04 149 GLN X O 1
ATOM 1182 N N . LEU A 1 152 ? 35.912 25.599 -16.901 1.00 31.90 150 LEU X N 1
ATOM 1183 C CA . LEU A 1 152 ? 35.186 24.694 -17.788 1.00 37.71 150 LEU X CA 1
ATOM 1184 C C . LEU A 1 152 ? 33.714 24.560 -17.421 1.00 38.80 150 LEU X C 1
ATOM 1185 O O . LEU A 1 152 ? 32.889 24.198 -18.260 1.00 42.11 150 LEU X O 1
ATOM 1190 N N . ALA A 1 153 ? 33.390 24.848 -16.168 1.00 34.97 151 ALA X N 1
ATOM 1191 C CA . ALA A 1 153 ? 32.035 24.664 -15.665 1.00 33.39 151 ALA X CA 1
ATOM 1192 C C . ALA A 1 153 ? 31.049 25.593 -16.367 1.00 40.52 151 ALA X C 1
ATOM 1193 O O . ALA A 1 153 ? 31.351 26.764 -16.595 1.00 38.19 151 ALA X O 1
ATOM 1195 N N . ASP A 1 154 ? 29.860 25.085 -16.693 1.00 45.66 152 ASP X N 1
ATOM 1196 C CA . ASP A 1 154 ? 28.812 25.960 -17.213 1.00 44.07 152 ASP X CA 1
ATOM 1197 C C . ASP A 1 154 ? 28.041 26.585 -16.058 1.00 43.47 152 ASP X C 1
ATOM 1198 O O . ASP A 1 154 ? 28.241 26.215 -14.898 1.00 40.60 152 ASP X O 1
ATOM 1203 N N . SER A 1 155 ? 27.174 27.537 -16.388 1.00 44.22 153 SER X N 1
ATOM 1204 C CA . SER A 1 155 ? 26.411 28.294 -15.402 1.00 43.43 153 SER X CA 1
ATOM 1205 C C . SER A 1 155 ? 25.740 27.426 -14.342 1.00 41.95 153 SER X C 1
ATOM 1206 O O . SER A 1 155 ? 25.775 27.752 -13.157 1.00 44.11 153 SER X O 1
ATOM 1209 N N . SER A 1 156 ? 25.120 26.329 -14.765 1.00 45.38 154 SER X N 1
ATOM 1210 C CA . SER A 1 156 ? 24.356 25.504 -13.834 1.00 49.69 154 SER X CA 1
ATOM 1211 C C . SER A 1 156 ? 25.273 24.591 -13.016 1.00 44.44 154 SER X C 1
ATOM 1212 O O . SER A 1 156 ? 25.062 24.398 -11.816 1.00 44.15 154 SER X O 1
ATOM 1215 N N . GLU A 1 157 ? 26.291 24.032 -13.657 1.00 42.89 155 GLU X N 1
ATOM 1216 C CA . GLU A 1 157 ? 27.296 23.264 -12.920 1.00 42.84 155 GLU X CA 1
ATOM 1217 C C . GLU A 1 157 ? 27.895 24.126 -11.802 1.00 37.57 155 GLU X C 1
ATOM 1218 O O . GLU A 1 157 ? 27.979 23.714 -10.641 1.00 38.44 155 GLU X O 1
ATOM 1224 N N . LEU A 1 158 ? 28.286 25.340 -12.158 1.00 40.25 156 LEU X N 1
ATOM 1225 C CA . LEU A 1 158 ? 28.934 26.251 -11.225 1.00 39.25 156 LEU X CA 1
ATOM 1226 C C . LEU A 1 158 ? 28.026 26.610 -10.039 1.00 43.84 156 LEU X C 1
ATOM 1227 O O . LEU A 1 158 ? 28.468 26.610 -8.881 1.00 36.77 156 LEU X O 1
ATOM 1232 N N . GLU A 1 159 ? 26.763 26.925 -10.332 1.00 42.25 157 GLU X N 1
ATOM 1233 C CA . GLU A 1 159 ? 25.773 27.213 -9.289 1.00 43.71 157 GLU X CA 1
ATOM 1234 C C . GLU A 1 159 ? 25.645 26.052 -8.297 1.00 37.95 157 GLU X C 1
ATOM 1235 O O . GLU A 1 159 ? 25.590 26.255 -7.084 1.00 43.61 157 GLU X O 1
ATOM 1237 N N . LEU A 1 160 ? 25.596 24.834 -8.815 1.00 35.98 158 LEU X N 1
ATOM 1238 C CA . LEU A 1 160 ? 25.572 23.652 -7.955 1.00 44.26 158 LEU X CA 1
ATOM 1239 C C . LEU A 1 160 ? 26.839 23.552 -7.078 1.00 41.27 158 LEU X C 1
ATOM 1240 O O . LEU A 1 160 ? 26.750 23.368 -5.861 1.00 37.89 158 LEU X O 1
ATOM 1245 N N . TRP A 1 161 ? 28.014 23.681 -7.693 1.00 38.02 159 TRP X N 1
ATOM 1246 C CA . TRP A 1 161 ? 29.269 23.573 -6.940 1.00 35.74 159 TRP X CA 1
ATOM 1247 C C . TRP A 1 161 ? 29.308 24.555 -5.785 1.00 32.94 159 TRP X C 1
ATOM 1248 O O . TRP A 1 161 ? 29.759 24.226 -4.682 1.00 33.77 159 TRP X O 1
ATOM 1259 N N . ARG A 1 162 ? 28.837 25.770 -6.045 1.00 32.92 160 ARG X N 1
ATOM 1260 C CA . ARG A 1 162 ? 28.914 26.848 -5.062 1.00 35.90 160 ARG X CA 1
ATOM 1261 C C . ARG A 1 162 ? 28.080 26.628 -3.807 1.00 36.69 160 ARG X C 1
ATOM 1262 O O . ARG A 1 162 ? 28.346 27.236 -2.774 1.00 35.69 160 ARG X O 1
ATOM 1270 N N . ARG A 1 163 ? 27.064 25.778 -3.877 1.00 40.49 161 ARG X N 1
ATOM 1271 C CA . ARG A 1 163 ? 26.297 25.521 -2.660 1.00 41.70 161 ARG X CA 1
ATOM 1272 C C . ARG A 1 163 ? 26.689 24.218 -1.960 1.00 43.69 161 ARG X C 1
ATOM 1273 O O . ARG A 1 163 ? 26.265 23.958 -0.832 1.00 46.46 161 ARG X O 1
ATOM 1281 N N . ALA A 1 164 ? 27.549 23.436 -2.610 1.00 39.49 162 ALA X N 1
ATOM 1282 C CA . ALA A 1 164 ? 27.959 22.136 -2.088 1.00 37.66 162 ALA X CA 1
ATOM 1283 C C . ALA A 1 164 ? 29.138 22.184 -1.107 1.00 41.65 162 ALA X C 1
ATOM 1284 O O . ALA A 1 164 ? 30.051 22.999 -1.244 1.00 37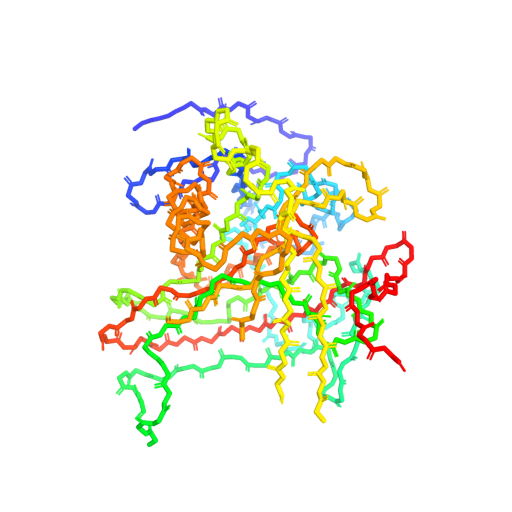.73 162 ALA X O 1
ATOM 1286 N N . SER A 1 165 ? 29.094 21.289 -0.124 1.00 41.14 163 SER X N 1
ATOM 1287 C CA . SER A 1 165 ? 30.160 21.090 0.851 1.00 38.83 163 SER X CA 1
ATOM 1288 C C . SER A 1 165 ? 30.439 19.598 0.952 1.00 46.41 163 SER X C 1
ATOM 1289 O O . SER A 1 165 ? 29.518 18.782 0.839 1.00 43.48 163 SER X O 1
ATOM 1292 N N . GLY A 1 166 ? 31.703 19.244 1.172 1.00 38.63 164 GLY X N 1
ATOM 1293 C CA . GLY A 1 166 ? 32.095 17.859 1.338 1.00 37.63 164 GLY X CA 1
ATOM 1294 C C . GLY A 1 166 ? 32.382 17.539 2.791 1.00 41.60 164 GLY X C 1
ATOM 1295 O O . GLY A 1 166 ? 32.989 18.347 3.494 1.00 39.29 164 GLY X O 1
ATOM 1296 N N . ARG A 1 167 ? 31.913 16.377 3.246 1.00 40.95 165 ARG X N 1
ATOM 1297 C CA . ARG A 1 167 ? 32.224 15.873 4.582 1.00 43.03 165 ARG X CA 1
ATOM 1298 C C . ARG A 1 167 ? 32.944 14.539 4.454 1.00 44.30 165 ARG X C 1
ATOM 1299 O O . ARG A 1 167 ? 32.425 13.596 3.856 1.00 44.26 165 ARG X O 1
ATOM 1307 N N . TYR A 1 168 ? 34.142 14.468 5.018 1.00 39.80 166 TYR X N 1
ATOM 1308 C CA . TYR A 1 168 ? 34.995 13.309 4.828 1.00 45.47 166 TYR X CA 1
ATOM 1309 C C . TYR A 1 168 ? 35.394 12.727 6.176 1.00 47.94 166 TYR X C 1
ATOM 1310 O O . TYR A 1 168 ? 35.610 13.465 7.143 1.00 45.79 166 TYR X O 1
ATOM 1319 N N . GLN A 1 169 ? 35.465 11.400 6.240 1.00 51.50 167 GLN X N 1
ATOM 1320 C CA . GLN A 1 169 ? 35.866 10.713 7.462 1.00 54.64 167 GLN X CA 1
ATOM 1321 C C . GLN A 1 169 ? 36.780 9.546 7.136 1.00 56.63 167 GLN X C 1
ATOM 1322 O O . GLN A 1 169 ? 36.701 8.967 6.051 1.00 58.13 167 GLN X O 1
ATOM 1324 N N . ARG A 1 170 ? 37.661 9.213 8.070 1.00 61.47 168 ARG X N 1
ATOM 1325 C CA . ARG A 1 170 ? 38.512 8.038 7.920 1.00 64.90 168 ARG X CA 1
ATOM 1326 C C . ARG A 1 170 ? 38.710 7.358 9.271 1.00 67.18 168 ARG X C 1
ATOM 1327 O O . ARG A 1 170 ? 37.747 6.889 9.883 1.00 73.08 168 ARG X O 1
ATOM 1332 N N . SER A 1 176 ? 38.360 8.606 15.010 1.00 63.59 174 SER X N 1
ATOM 1333 C CA . SER A 1 176 ? 38.757 8.747 13.611 1.00 70.07 174 SER X CA 1
ATOM 1334 C C . SER A 1 176 ? 38.702 10.203 13.141 1.00 64.20 174 SER X C 1
ATOM 1335 O O . SER A 1 176 ? 37.861 10.982 13.594 1.00 64.13 174 SER X O 1
ATOM 1337 N N . SER A 1 177 ? 39.603 10.560 12.230 1.00 62.40 175 SER X N 1
ATOM 1338 C CA . SER A 1 177 ? 39.702 11.934 11.734 1.00 57.92 175 SER X CA 1
ATOM 1339 C C . SER A 1 177 ? 38.537 12.310 10.818 1.00 52.36 175 SER X C 1
ATOM 1340 O O . SER A 1 177 ? 38.071 11.496 10.016 1.00 53.03 175 SER X O 1
ATOM 1343 N N . ARG A 1 178 ? 38.070 13.548 10.943 1.00 46.57 176 ARG X N 1
ATOM 1344 C CA . ARG A 1 178 ? 37.012 14.057 10.075 1.00 49.48 176 ARG X CA 1
ATOM 1345 C C . ARG A 1 178 ? 37.397 15.415 9.492 1.00 46.82 176 ARG X C 1
ATOM 1346 O O . ARG A 1 178 ? 38.080 16.198 10.138 1.00 43.18 176 ARG X O 1
ATOM 1354 N N . SER A 1 179 ? 36.940 15.696 8.278 1.00 40.25 177 SER X N 1
ATOM 1355 C CA . SER A 1 179 ? 37.301 16.929 7.605 1.00 46.44 177 SER X CA 1
ATOM 1356 C C . SER A 1 179 ? 36.160 17.406 6.716 1.00 43.03 177 SER X C 1
ATOM 1357 O O . SER A 1 179 ? 35.502 16.600 6.057 1.00 43.84 177 SER X O 1
ATOM 1360 N N . ALA A 1 180 ? 35.914 18.713 6.710 1.00 39.51 178 ALA X N 1
ATOM 1361 C CA . ALA A 1 180 ? 34.843 19.279 5.894 1.00 39.37 178 ALA X CA 1
ATOM 1362 C C . ALA A 1 180 ? 35.285 20.558 5.191 1.00 36.27 178 ALA X C 1
ATOM 1363 O O . ALA A 1 180 ? 35.867 21.442 5.813 1.00 33.54 178 ALA X O 1
ATOM 1365 N N . ALA A 1 181 ? 34.975 20.661 3.902 1.00 36.45 179 ALA X N 1
ATOM 1366 C CA . ALA A 1 181 ? 35.363 21.817 3.103 1.00 32.45 179 ALA X CA 1
ATOM 1367 C C . ALA A 1 181 ? 34.313 22.148 2.049 1.00 32.26 179 ALA X C 1
ATOM 1368 O O . ALA A 1 181 ? 33.767 21.250 1.401 1.00 33.98 179 ALA X O 1
ATOM 1370 N N . PRO A 1 182 ? 34.039 23.444 1.851 1.00 33.36 180 PRO X N 1
ATOM 1371 C CA . PRO A 1 182 ? 33.204 23.792 0.699 1.00 34.69 180 PRO X CA 1
ATOM 1372 C C . PRO A 1 182 ? 33.880 23.263 -0.561 1.00 34.02 180 PRO X C 1
ATOM 1373 O O . PRO A 1 182 ? 35.117 23.214 -0.613 1.00 31.18 180 PRO X O 1
ATOM 1377 N N . ILE A 1 183 ? 33.092 22.866 -1.552 1.00 27.81 181 ILE X N 1
ATOM 1378 C CA . ILE A 1 183 ? 33.633 22.442 -2.832 1.00 27.56 181 ILE X CA 1
ATOM 1379 C C . ILE A 1 183 ? 34.385 23.607 -3.500 1.00 33.60 181 ILE X C 1
ATOM 1380 O O . ILE A 1 183 ? 35.492 23.440 -4.006 1.00 25.98 181 ILE X O 1
ATOM 1385 N N . VAL A 1 184 ? 33.772 24.785 -3.500 1.00 29.21 182 VAL X N 1
ATOM 1386 C CA . VAL A 1 184 ? 34.416 25.974 -4.047 1.00 31.56 182 VAL X CA 1
ATOM 1387 C C . VAL A 1 184 ? 35.058 26.754 -2.906 1.00 27.86 182 VAL X C 1
ATOM 1388 O O . VAL A 1 184 ? 34.374 27.195 -1.985 1.00 29.70 182 VAL X O 1
ATOM 1392 N N . GLU A 1 185 ? 36.380 26.905 -2.955 1.00 27.79 183 GLU X N 1
ATOM 1393 C CA . GLU A 1 185 ? 37.107 27.572 -1.880 1.00 28.19 183 GLU X CA 1
ATOM 1394 C C . GLU A 1 185 ? 37.856 28.783 -2.421 1.00 32.16 183 GLU X C 1
ATOM 1395 O O . GLU A 1 185 ? 37.851 29.036 -3.624 1.00 30.68 183 GLU X O 1
ATOM 1401 N N . ARG A 1 186 ? 38.491 29.531 -1.526 1.00 28.44 184 ARG X N 1
ATOM 1402 C CA . ARG A 1 186 ? 39.473 30.523 -1.929 1.00 28.39 184 ARG X CA 1
ATOM 1403 C C . ARG A 1 186 ? 40.850 29.979 -1.566 1.00 29.42 184 ARG X C 1
ATOM 1404 O O . ARG A 1 186 ? 41.005 29.263 -0.567 1.00 25.45 184 ARG X O 1
ATOM 1412 N N . HIS A 1 187 ? 41.847 30.278 -2.386 1.00 24.35 185 HIS X N 1
ATOM 1413 C CA . HIS A 1 187 ? 43.198 29.872 -2.033 1.00 24.32 185 HIS X CA 1
ATOM 1414 C C . HIS A 1 187 ? 43.498 30.465 -0.665 1.00 25.50 185 HIS X C 1
ATOM 1415 O O . HIS A 1 187 ? 43.250 31.654 -0.428 1.00 26.04 185 HIS X O 1
ATOM 1422 N N . PRO A 1 188 ? 44.010 29.638 0.254 1.00 23.05 186 PRO X N 1
ATOM 1423 C CA . PRO A 1 188 ? 44.137 30.059 1.656 1.00 25.34 186 PRO X CA 1
ATOM 1424 C C . PRO A 1 188 ? 45.215 31.114 1.922 1.00 29.43 186 PRO X C 1
ATOM 1425 O O . PRO A 1 188 ? 45.265 31.641 3.032 1.00 27.66 186 PRO X O 1
ATOM 1429 N N . ARG A 1 189 ? 46.054 31.430 0.940 1.00 24.48 187 ARG X N 1
ATOM 1430 C CA . ARG A 1 189 ? 47.014 32.521 1.113 1.00 24.50 187 ARG X CA 1
ATOM 1431 C C . ARG A 1 189 ? 46.817 33.606 0.063 1.00 27.79 187 ARG X C 1
ATOM 1432 O O . ARG A 1 189 ? 47.005 34.782 0.344 1.00 25.75 187 ARG X O 1
ATOM 1440 N N . ARG A 1 190 ? 46.403 33.204 -1.135 1.00 23.53 188 ARG X N 1
ATOM 1441 C CA . ARG A 1 190 ? 46.471 34.091 -2.290 1.00 25.08 188 ARG X CA 1
ATOM 1442 C C . ARG A 1 190 ? 45.108 34.425 -2.882 1.00 26.73 188 ARG X C 1
ATOM 1443 O O . ARG A 1 190 ? 45.020 35.096 -3.911 1.00 25.58 188 ARG X O 1
ATOM 1451 N N . GLU A 1 191 ? 44.054 33.936 -2.228 1.00 24.20 189 GLU X N 1
ATOM 1452 C CA . GLU A 1 191 ? 42.677 34.393 -2.460 1.00 23.23 189 GLU X CA 1
ATOM 1453 C C . GLU A 1 191 ? 41.935 33.898 -3.697 1.00 28.60 189 GLU X C 1
ATOM 1454 O O . GLU A 1 191 ? 40.703 33.908 -3.706 1.00 28.76 189 GLU X O 1
ATOM 1460 N N . PHE A 1 192 ? 42.642 33.469 -4.738 1.00 26.00 190 PHE X N 1
ATOM 1461 C CA . PHE A 1 192 ? 41.936 33.137 -5.981 1.00 20.55 190 PHE X CA 1
ATOM 1462 C C . PHE A 1 192 ? 41.067 31.892 -5.826 1.00 23.20 190 PHE X C 1
ATOM 1463 O O . PHE A 1 192 ? 41.336 31.055 -4.970 1.00 25.64 190 PHE X O 1
ATOM 1471 N N . PRO A 1 193 ? 40.007 31.777 -6.645 1.00 25.73 191 PRO X N 1
ATOM 1472 C CA . PRO A 1 193 ? 39.102 30.623 -6.545 1.00 25.41 191 PRO X CA 1
ATOM 1473 C C . PRO A 1 193 ? 39.764 29.288 -6.860 1.00 25.10 191 PRO X C 1
ATOM 1474 O O . PRO A 1 193 ? 40.478 29.145 -7.860 1.00 25.00 191 PRO X O 1
ATOM 1478 N N . ILE A 1 194 ? 39.534 28.314 -5.986 1.00 23.03 192 ILE X N 1
ATOM 1479 C CA . ILE A 1 194 ? 40.017 26.956 -6.196 1.00 21.58 192 ILE X CA 1
ATOM 1480 C C . ILE A 1 194 ? 38.886 25.981 -5.858 1.00 23.31 192 ILE X C 1
ATOM 1481 O O . ILE A 1 194 ? 37.832 26.392 -5.376 1.00 28.23 192 ILE X O 1
ATOM 1486 N N . LEU A 1 195 ? 39.117 24.696 -6.100 1.00 23.05 193 LEU X N 1
ATOM 1487 C CA . LEU A 1 195 ? 38.223 23.658 -5.607 1.00 25.94 193 LEU X CA 1
ATOM 1488 C C . LEU A 1 195 ? 38.943 22.847 -4.534 1.00 28.48 193 LEU X C 1
ATOM 1489 O O . LEU A 1 195 ? 40.151 22.594 -4.636 1.00 25.50 193 LEU X O 1
ATOM 1494 N N . ARG A 1 196 ? 38.206 22.454 -3.500 1.00 27.45 194 ARG X N 1
ATOM 1495 C CA . ARG A 1 196 ? 38.684 21.429 -2.567 1.00 26.06 194 ARG X CA 1
ATOM 1496 C C . ARG A 1 196 ? 37.654 20.301 -2.619 1.00 30.73 194 ARG X C 1
ATOM 1497 O O . ARG A 1 196 ? 36.517 20.480 -2.212 1.00 28.41 194 ARG X O 1
ATOM 1505 N N . PHE A 1 197 ? 38.061 19.153 -3.143 1.00 28.88 195 PHE X N 1
ATOM 1506 C CA . PHE A 1 197 ? 37.154 18.051 -3.388 1.00 33.41 195 PHE X CA 1
ATOM 1507 C C . PHE A 1 197 ? 37.934 16.774 -3.157 1.00 32.89 195 PHE X C 1
ATOM 1508 O O . PHE A 1 197 ? 39.039 16.629 -3.668 1.00 30.17 195 PHE X O 1
ATOM 1516 N N . CYS A 1 198 ? 37.384 15.870 -2.349 1.00 32.00 196 CYS X N 1
ATOM 1517 C CA . CYS A 1 198 ? 37.946 14.531 -2.232 1.00 27.03 196 CYS X CA 1
ATOM 1518 C C . CYS A 1 198 ? 36.983 13.603 -2.958 1.00 35.30 196 CYS X C 1
ATOM 1519 O O . CYS A 1 198 ? 35.824 13.473 -2.568 1.00 34.24 196 CYS X O 1
ATOM 1522 N N . GLU A 1 199 ? 37.458 12.994 -4.038 1.00 33.63 197 GLU X N 1
ATOM 1523 C CA . GLU A 1 199 ? 36.599 12.240 -4.935 1.00 35.80 197 GLU X CA 1
ATOM 1524 C C . GLU A 1 199 ? 36.340 10.832 -4.386 1.00 37.57 197 GLU X C 1
ATOM 1525 O O . GLU A 1 199 ? 37.246 10.205 -3.846 1.00 34.73 197 GLU X O 1
ATOM 1531 N N . PRO A 1 200 ? 35.098 10.338 -4.510 1.00 39.58 198 PRO X N 1
ATOM 1532 C CA . PRO A 1 200 ? 34.810 8.946 -4.127 1.00 38.60 198 PRO X CA 1
ATOM 1533 C C . PRO A 1 200 ? 35.328 7.954 -5.168 1.00 39.63 198 PRO X C 1
ATOM 1534 O O . PRO A 1 200 ? 35.310 8.262 -6.354 1.00 43.25 198 PRO X O 1
ATOM 1538 N N . PRO A 1 201 ? 35.777 6.767 -4.726 1.00 42.64 199 PRO X N 1
ATOM 1539 C CA . PRO A 1 201 ? 36.240 5.691 -5.614 1.00 46.24 199 PRO X CA 1
ATOM 1540 C C . PRO A 1 201 ? 35.108 5.001 -6.376 1.00 48.22 199 PRO X C 1
ATOM 1541 O O . PRO A 1 201 ? 33.980 5.501 -6.377 1.00 51.27 199 PRO X O 1
ATOM 1545 N N . PHE A 1 214 ? 31.915 9.749 2.531 1.00 56.53 212 PHE X N 1
ATOM 1546 C CA . PHE A 1 214 ? 31.795 10.802 1.526 1.00 55.87 212 PHE X CA 1
ATOM 1547 C C . PHE A 1 214 ? 30.372 11.336 1.410 1.00 56.18 212 PHE X C 1
ATOM 1548 O O . PHE A 1 214 ? 29.571 10.824 0.629 1.00 56.04 212 PHE X O 1
ATOM 1556 N N . HIS A 1 215 ? 30.068 12.375 2.183 1.00 55.34 213 HIS X N 1
ATOM 1557 C CA . HIS A 1 215 ? 28.753 13.007 2.148 1.00 53.64 213 HIS X CA 1
ATOM 1558 C C . HIS A 1 215 ? 28.871 14.405 1.546 1.00 51.55 213 HIS X C 1
ATOM 1559 O O . HIS A 1 215 ? 29.875 15.088 1.755 1.00 49.55 213 HIS X O 1
ATOM 1566 N N . TYR A 1 216 ? 27.857 14.830 0.796 1.00 47.16 214 TYR X N 1
ATOM 1567 C CA . TYR A 1 216 ? 27.893 16.146 0.167 1.00 48.81 214 TYR X CA 1
ATOM 1568 C C . TYR A 1 216 ? 26.671 17.001 0.526 1.00 48.99 214 TYR X C 1
ATOM 1569 O O . TYR A 1 216 ? 25.559 16.745 0.063 1.00 54.76 214 TYR X O 1
ATOM 1578 N N . ASP A 1 217 ? 26.899 18.013 1.361 1.00 43.88 215 ASP X N 1
ATOM 1579 C CA . ASP A 1 217 ? 25.833 18.846 1.915 1.00 46.04 215 ASP X CA 1
ATOM 1580 C C . ASP A 1 217 ? 25.539 20.074 1.070 1.00 50.29 215 ASP X C 1
ATOM 1581 O O . ASP A 1 217 ? 26.289 20.407 0.146 1.00 46.71 215 ASP X O 1
ATOM 1586 N N . GLY A 1 218 ? 24.456 20.763 1.422 1.00 47.31 216 GLY X N 1
ATOM 1587 C CA . GLY A 1 218 ? 24.123 22.042 0.825 1.00 44.42 216 GLY X CA 1
ATOM 1588 C C . GLY A 1 218 ? 23.332 21.887 -0.455 1.00 45.85 216 GLY X C 1
ATOM 1589 O O . GLY A 1 218 ? 22.811 22.857 -1.002 1.00 45.25 216 GLY X O 1
ATOM 1590 N N . ILE A 1 219 ? 23.257 20.659 -0.944 1.00 43.36 217 ILE X N 1
ATOM 1591 C CA . ILE A 1 219 ? 22.443 20.365 -2.113 1.00 49.11 217 ILE X CA 1
ATOM 1592 C C . ILE A 1 219 ? 21.445 19.269 -1.761 1.00 55.55 217 ILE X C 1
ATOM 1593 O O . ILE A 1 219 ? 21.536 18.665 -0.691 1.00 55.56 217 ILE X O 1
ATOM 1598 N N . ALA A 1 220 ? 20.501 19.011 -2.661 1.00 54.53 218 ALA X N 1
ATOM 1599 C CA . ALA A 1 220 ? 19.525 17.945 -2.455 1.00 61.78 218 ALA X CA 1
ATOM 1600 C C . ALA A 1 220 ? 20.122 16.593 -2.833 1.00 62.88 218 ALA X C 1
ATOM 1601 O O . ALA A 1 220 ? 20.873 16.494 -3.805 1.00 62.31 218 ALA X O 1
ATOM 1603 N N . PRO A 1 221 ? 19.783 15.544 -2.068 1.00 65.55 219 PRO X N 1
ATOM 1604 C CA . PRO A 1 221 ? 20.347 14.206 -2.274 1.00 61.64 219 PRO X CA 1
ATOM 1605 C C . PRO A 1 221 ? 20.222 13.761 -3.725 1.00 62.74 219 PRO X C 1
ATOM 1606 O O . PRO A 1 221 ? 21.103 13.066 -4.235 1.00 59.54 219 PRO X O 1
ATOM 1610 N N . GLU A 1 222 ? 19.141 14.170 -4.381 1.00 62.46 220 GLU X N 1
ATOM 1611 C CA . GLU A 1 222 ? 18.937 13.845 -5.788 1.00 63.90 220 GLU X CA 1
ATOM 1612 C C . GLU A 1 222 ? 19.989 14.507 -6.675 1.00 61.16 220 GLU X C 1
ATOM 1613 O O . GLU A 1 222 ? 20.158 14.134 -7.837 1.00 58.37 220 GLU X O 1
ATOM 1619 N N . GLN A 1 223 ? 20.695 15.490 -6.123 1.00 60.84 221 GLN X N 1
ATOM 1620 C CA . GLN A 1 223 ? 21.694 16.228 -6.891 1.00 55.03 221 GLN X CA 1
ATOM 1621 C C . GLN A 1 223 ? 23.127 15.728 -6.697 1.00 53.16 221 GLN X C 1
ATOM 1622 O O . GLN A 1 223 ? 24.040 16.185 -7.387 1.00 50.03 221 GLN X O 1
ATOM 1628 N N . ARG A 1 224 ? 23.322 14.796 -5.767 1.00 51.64 222 ARG X N 1
ATOM 1629 C CA . ARG A 1 224 ? 24.640 14.210 -5.539 1.00 50.63 222 ARG X CA 1
ATOM 1630 C C . ARG A 1 224 ? 25.243 13.678 -6.833 1.00 50.57 222 ARG X C 1
ATOM 1631 O O . ARG A 1 224 ? 26.402 13.949 -7.154 1.00 44.83 222 ARG X O 1
ATOM 1639 N N . GLY A 1 225 ? 24.454 12.906 -7.568 1.00 42.20 223 GLY X N 1
ATOM 1640 C CA . GLY A 1 225 ? 24.921 12.304 -8.802 1.00 39.62 223 GLY X CA 1
ATOM 1641 C C . GLY A 1 225 ? 25.434 13.330 -9.796 1.00 44.58 223 GLY X C 1
ATOM 1642 O O . GLY A 1 225 ? 26.420 13.091 -10.492 1.00 46.53 223 GLY X O 1
ATOM 1643 N N . GLU A 1 226 ? 24.773 14.481 -9.858 1.00 42.32 224 GLU X N 1
ATOM 1644 C CA . GLU A 1 226 ? 25.139 15.504 -10.826 1.00 42.62 224 GLU X CA 1
ATOM 1645 C C . GLU A 1 226 ? 26.352 16.321 -10.373 1.00 42.80 224 GLU X C 1
ATOM 1646 O O . GLU A 1 226 ? 27.134 16.793 -11.197 1.00 41.21 224 GLU X O 1
ATOM 1652 N N . LEU A 1 227 ? 26.487 16.502 -9.064 1.00 39.01 225 LEU X N 1
ATOM 1653 C CA . LEU A 1 227 ? 27.651 17.170 -8.514 1.00 40.64 225 LEU X CA 1
ATOM 1654 C C . LEU A 1 227 ? 28.884 16.384 -8.927 1.00 41.77 225 LEU X C 1
ATOM 1655 O O . LEU A 1 227 ? 29.818 16.935 -9.520 1.00 38.01 225 LEU X O 1
ATOM 1660 N N . LEU A 1 228 ? 28.868 15.085 -8.634 1.00 36.21 226 LEU X N 1
ATOM 1661 C CA . LEU A 1 228 ? 30.013 14.227 -8.914 1.00 39.36 226 LEU X CA 1
ATOM 1662 C C . LEU A 1 228 ? 30.343 14.152 -10.396 1.00 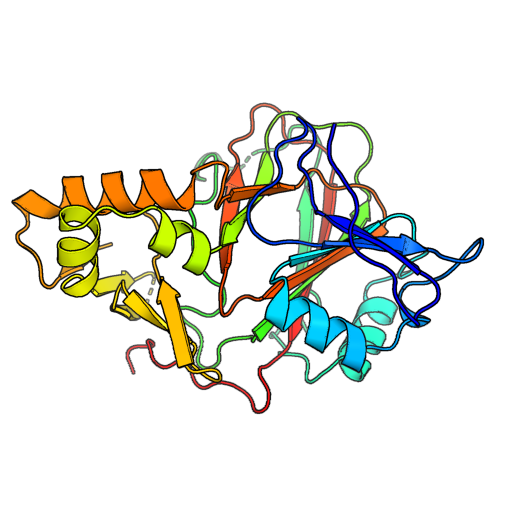40.35 226 LEU X C 1
ATOM 1663 O O . LEU A 1 228 ? 31.513 14.179 -10.777 1.00 34.62 226 LEU X O 1
ATOM 1668 N N . ALA A 1 229 ? 29.314 14.045 -11.230 1.00 38.26 227 ALA X N 1
ATOM 1669 C CA . ALA A 1 229 ? 29.518 13.911 -12.664 1.00 39.18 227 ALA X CA 1
ATOM 1670 C C . ALA A 1 229 ? 30.163 15.169 -13.250 1.00 33.46 227 ALA X C 1
ATOM 1671 O O . ALA A 1 229 ? 31.035 15.081 -14.106 1.00 34.17 227 ALA X O 1
ATOM 1673 N N . SER A 1 230 ? 29.694 16.323 -12.800 1.00 32.67 228 SER X N 1
ATOM 1674 C CA . SER A 1 230 ? 30.124 17.596 -13.345 1.00 36.59 228 SER X CA 1
ATOM 1675 C C . SER A 1 230 ? 31.527 17.932 -12.847 1.00 34.18 228 SER X C 1
ATOM 1676 O O . SER A 1 230 ? 32.352 18.409 -13.607 1.00 32.93 228 SER X O 1
ATOM 1679 N N . LEU A 1 231 ? 31.788 17.667 -11.572 1.00 31.81 229 LEU X N 1
ATOM 1680 C CA . LEU A 1 231 ? 33.125 17.846 -11.026 1.00 34.59 229 LEU X CA 1
ATOM 1681 C C . LEU A 1 231 ? 34.116 16.971 -11.779 1.00 36.28 229 LEU X C 1
ATOM 1682 O O . LEU A 1 231 ? 35.179 17.444 -12.198 1.00 30.43 229 LEU X O 1
ATOM 1687 N N . ARG A 1 232 ? 33.751 15.708 -11.998 1.00 29.75 230 ARG X N 1
ATOM 1688 C CA . ARG A 1 232 ? 34.625 14.787 -12.719 1.00 32.41 230 ARG X CA 1
ATOM 1689 C C . ARG A 1 232 ? 34.843 15.213 -14.168 1.00 34.10 230 ARG X C 1
ATOM 1690 O O . ARG A 1 232 ? 35.954 15.104 -14.686 1.00 34.18 230 ARG X O 1
ATOM 1698 N N . ARG A 1 233 ? 33.789 15.686 -14.828 1.00 31.96 231 ARG X N 1
ATOM 1699 C CA . ARG A 1 233 ? 33.913 16.113 -16.221 1.00 32.22 231 ARG X CA 1
ATOM 1700 C C . ARG A 1 233 ? 34.960 17.225 -16.344 1.00 30.92 231 ARG X C 1
ATOM 1701 O O . ARG A 1 233 ? 35.740 17.260 -17.289 1.00 28.69 231 ARG X O 1
ATOM 1709 N N . CYS A 1 234 ? 34.958 18.137 -15.384 1.00 30.79 232 CYS X N 1
ATOM 1710 C CA . CYS A 1 234 ? 35.809 19.320 -15.475 1.00 31.50 232 CYS X CA 1
ATOM 1711 C C . CYS A 1 234 ? 37.227 19.052 -14.960 1.00 29.85 232 CYS X C 1
ATOM 1712 O O . CYS A 1 234 ? 38.200 19.508 -15.551 1.00 29.73 232 CYS X O 1
ATOM 1715 N N . LEU A 1 235 ? 37.336 18.291 -13.875 1.00 28.72 233 LEU X N 1
ATOM 1716 C CA . LEU A 1 235 ? 38.638 17.959 -13.313 1.00 27.61 233 LEU X CA 1
ATOM 1717 C C . LEU A 1 235 ? 39.426 16.998 -14.190 1.00 33.32 233 LEU X C 1
ATOM 1718 O O . LEU A 1 235 ? 40.657 17.073 -14.232 1.00 28.92 233 LEU X O 1
ATOM 1723 N N . TYR A 1 236 ? 38.738 16.105 -14.906 1.00 27.72 234 TYR X N 1
ATOM 1724 C CA . TYR A 1 236 ? 39.448 15.157 -15.767 1.00 27.88 234 TYR X CA 1
ATOM 1725 C C . TYR A 1 236 ? 39.535 15.611 -17.223 1.00 25.36 234 TYR X C 1
ATOM 1726 O O . TYR A 1 236 ? 40.080 14.910 -18.071 1.00 30.59 234 TYR X O 1
ATOM 1735 N N . HIS A 1 237 ? 39.001 16.786 -17.503 1.00 27.80 235 HIS X N 1
ATOM 1736 C CA . HIS A 1 237 ? 39.085 17.384 -18.830 1.00 31.16 235 HIS X CA 1
ATOM 1737 C C . HIS A 1 237 ? 40.552 17.648 -19.222 1.00 35.85 235 HIS X C 1
ATOM 1738 O O . HIS A 1 237 ? 41.378 18.019 -18.379 1.00 34.13 235 HIS X O 1
ATOM 1745 N N . PRO A 1 238 ? 40.885 17.445 -20.504 1.00 35.09 236 PRO X N 1
ATOM 1746 C CA . PRO A 1 238 ? 42.258 17.649 -20.988 1.00 34.04 236 PRO X CA 1
ATOM 1747 C C . PRO A 1 238 ? 42.828 19.049 -20.705 1.00 33.07 236 PRO X C 1
ATOM 1748 O O . PRO A 1 238 ? 44.051 19.183 -20.625 1.00 32.08 236 PRO X O 1
ATOM 1752 N N . GLN A 1 239 ? 41.977 20.062 -20.576 1.00 31.42 237 GLN X N 1
ATOM 1753 C CA . GLN A 1 239 ? 42.440 21.406 -20.227 1.00 34.09 237 GLN X CA 1
ATOM 1754 C C . GLN A 1 239 ? 42.868 21.502 -18.758 1.00 32.66 237 GLN X C 1
ATOM 1755 O O . GLN A 1 239 ? 43.629 22.393 -18.392 1.00 28.88 237 GLN X O 1
ATOM 1761 N N . ALA A 1 240 ? 42.379 20.584 -17.924 1.00 26.17 238 ALA X N 1
ATOM 1762 C CA . ALA A 1 240 ? 42.541 20.702 -16.481 1.00 28.04 238 ALA X CA 1
ATOM 1763 C C . ALA A 1 240 ? 43.359 19.583 -15.838 1.00 25.56 238 ALA X C 1
ATOM 1764 O O . ALA A 1 240 ? 43.695 19.665 -14.660 1.00 25.75 238 ALA X O 1
ATOM 1766 N N . HIS A 1 241 ? 43.703 18.566 -16.619 1.00 25.49 239 HIS X N 1
ATOM 1767 C CA . HIS A 1 241 ? 44.196 17.307 -16.074 1.00 25.98 239 HIS X CA 1
ATOM 1768 C C . HIS A 1 241 ? 45.489 16.901 -16.760 1.00 26.18 239 HIS X C 1
ATOM 1769 O O . HIS A 1 241 ? 45.615 17.024 -17.976 1.00 29.67 239 HIS X O 1
ATOM 1776 N N . TYR A 1 242 ? 46.447 16.417 -15.974 1.00 23.55 240 TYR X N 1
ATOM 1777 C CA . TYR A 1 242 ? 47.723 15.939 -16.497 1.00 24.61 240 TYR X CA 1
ATOM 1778 C C . TYR A 1 242 ? 48.116 14.626 -15.820 1.00 26.23 240 TYR X C 1
ATOM 1779 O O . TYR A 1 242 ? 48.094 14.514 -14.591 1.00 27.39 240 TYR X O 1
ATOM 1788 N N . ALA A 1 243 ? 48.489 13.634 -16.621 1.00 27.30 241 ALA X N 1
ATOM 1789 C CA . ALA A 1 243 ? 48.936 12.355 -16.089 1.00 31.38 241 ALA X CA 1
ATOM 1790 C C . ALA A 1 243 ? 50.430 12.219 -16.343 1.00 28.12 241 ALA X C 1
ATOM 1791 O O . ALA A 1 243 ? 50.879 12.277 -17.492 1.00 31.61 241 ALA X O 1
ATOM 1793 N N . HIS A 1 244 ? 51.204 12.062 -15.269 1.00 29.58 242 HIS X N 1
ATOM 1794 C CA . HIS A 1 244 ? 52.662 12.026 -15.379 1.00 27.06 242 HIS X CA 1
ATOM 1795 C C . HIS A 1 244 ? 53.265 10.634 -15.482 1.00 30.86 242 HIS X C 1
ATOM 1796 O O . HIS A 1 244 ? 53.073 9.795 -14.599 1.00 29.70 242 HIS X O 1
ATOM 1803 N N . ARG A 1 245 ? 54.037 10.421 -16.543 1.00 30.79 243 ARG X N 1
ATOM 1804 C CA . ARG A 1 245 ? 54.830 9.212 -16.717 1.00 32.62 243 ARG X CA 1
ATOM 1805 C C . ARG A 1 245 ? 56.231 9.460 -16.159 1.00 31.36 243 ARG X C 1
ATOM 1806 O O . ARG A 1 245 ? 57.012 10.199 -16.751 1.00 29.91 243 ARG X O 1
ATOM 1814 N N . TRP A 1 246 ? 56.554 8.846 -15.026 1.00 29.91 244 TRP X N 1
ATOM 1815 C CA . TRP A 1 246 ? 57.833 9.097 -14.361 1.00 27.80 244 TRP X CA 1
ATOM 1816 C C . TRP A 1 246 ? 59.060 8.641 -15.149 1.00 36.26 244 TRP X C 1
ATOM 1817 O O . TRP A 1 246 ? 59.055 7.572 -15.763 1.00 29.73 244 TRP X O 1
ATOM 1828 N N . ARG A 1 247 ? 60.120 9.450 -15.112 1.00 28.96 245 ARG X N 1
ATOM 1829 C CA . ARG A 1 247 ? 61.427 9.019 -15.602 1.00 29.90 245 ARG X CA 1
ATOM 1830 C C . ARG A 1 247 ? 62.451 9.214 -14.503 1.00 33.11 245 ARG X C 1
ATOM 1831 O O . ARG A 1 247 ? 62.328 10.129 -13.674 1.00 30.13 245 ARG X O 1
ATOM 1839 N N . SER A 1 248 ? 63.469 8.362 -14.511 1.00 30.56 246 SER X N 1
ATOM 1840 C CA . SER A 1 248 ? 64.541 8.417 -13.526 1.00 29.67 246 SER X CA 1
ATOM 1841 C C . SER A 1 248 ? 65.108 9.833 -13.360 1.00 29.71 246 SER X C 1
ATOM 1842 O O . SER A 1 248 ? 65.494 10.489 -14.332 1.00 27.52 246 SER X O 1
ATOM 1845 N N . ASP A 1 249 ? 65.133 10.289 -12.111 1.00 28.29 247 ASP X N 1
ATOM 1846 C CA . ASP A 1 249 ? 65.693 11.589 -11.733 1.00 26.60 247 ASP X CA 1
ATOM 1847 C C . ASP A 1 249 ? 64.814 12.798 -12.061 1.00 27.51 247 ASP X C 1
ATOM 1848 O O . ASP A 1 249 ? 65.254 13.936 -11.916 1.00 27.23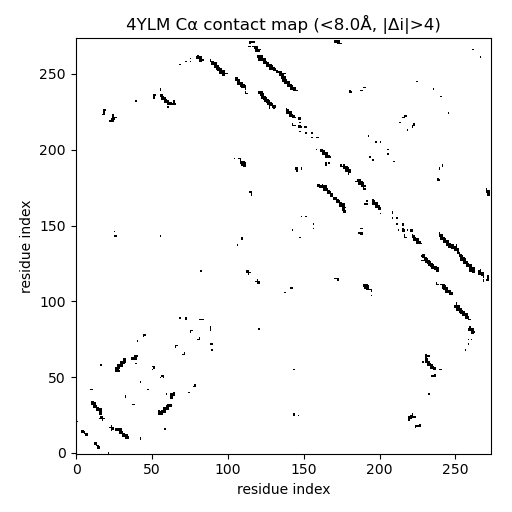 247 ASP X O 1
ATOM 1853 N N . ASP A 1 250 ? 63.577 12.554 -12.485 1.00 25.63 248 ASP X N 1
ATOM 1854 C CA . ASP A 1 250 ? 62.589 13.626 -12.531 1.00 25.50 248 ASP X CA 1
ATOM 1855 C C . ASP A 1 250 ? 62.535 14.250 -11.146 1.00 26.86 248 ASP X C 1
ATOM 1856 O O . ASP A 1 250 ? 62.597 13.546 -10.130 1.00 26.27 248 ASP X O 1
ATOM 1861 N N . LEU A 1 251 ? 62.391 15.567 -11.095 1.00 24.47 249 LEU X N 1
ATOM 1862 C CA . LEU A 1 251 ? 62.031 16.217 -9.844 1.00 20.86 249 LEU X CA 1
ATOM 1863 C C . LEU A 1 251 ? 60.757 16.984 -10.131 1.00 23.46 249 LEU X C 1
ATOM 1864 O O . LEU A 1 251 ? 60.724 17.804 -11.043 1.00 24.46 249 LEU X O 1
ATOM 1869 N N . VAL A 1 252 ? 59.705 16.696 -9.375 1.00 20.53 250 VAL X N 1
ATOM 1870 C CA . VAL A 1 252 ? 58.418 17.315 -9.593 1.00 22.27 250 VAL X CA 1
ATOM 1871 C C . VAL A 1 252 ? 58.046 18.101 -8.348 1.00 25.24 250 VAL X C 1
ATOM 1872 O O . VAL A 1 252 ? 58.194 17.619 -7.221 1.00 23.53 250 VAL X O 1
ATOM 1876 N N . ILE A 1 253 ? 57.590 19.326 -8.560 1.00 21.08 251 ILE X N 1
ATOM 1877 C CA . ILE A 1 253 ? 57.156 20.170 -7.463 1.00 17.37 251 ILE X CA 1
ATOM 1878 C C . ILE A 1 253 ? 55.727 20.563 -7.762 1.00 21.02 251 ILE X C 1
ATOM 1879 O O . ILE A 1 253 ? 55.475 21.197 -8.775 1.00 22.21 251 ILE X O 1
ATOM 1884 N N . ALA A 1 254 ? 54.802 20.188 -6.878 1.00 22.27 252 ALA X N 1
ATOM 1885 C CA . ALA A 1 254 ? 53.373 20.383 -7.096 1.00 21.19 252 ALA X CA 1
ATOM 1886 C C . ALA A 1 254 ? 52.797 21.336 -6.057 1.00 22.62 252 ALA X C 1
ATOM 1887 O O . ALA A 1 254 ? 53.145 21.253 -4.876 1.00 23.01 252 ALA X O 1
ATOM 1889 N N . ASP A 1 255 ? 51.932 22.243 -6.510 1.00 17.64 253 ASP X N 1
ATOM 1890 C CA . ASP A 1 255 ? 51.216 23.191 -5.659 1.00 20.39 253 ASP X CA 1
ATOM 1891 C C . ASP A 1 255 ? 49.987 22.491 -5.076 1.00 24.55 253 ASP X C 1
ATOM 1892 O O . ASP A 1 255 ? 48.920 22.466 -5.695 1.00 22.46 253 ASP X O 1
ATOM 1897 N N . ASN A 1 256 ? 50.155 21.916 -3.886 1.00 22.36 254 ASN X N 1
ATOM 1898 C CA . ASN A 1 256 ? 49.090 21.182 -3.204 1.00 22.38 254 ASN X CA 1
ATOM 1899 C C . ASN A 1 256 ? 47.893 22.052 -2.796 1.00 25.46 254 ASN X C 1
ATOM 1900 O O . ASN A 1 256 ? 46.831 21.521 -2.483 1.00 23.67 254 ASN X O 1
ATOM 1905 N N . LEU A 1 257 ? 48.058 23.380 -2.789 1.00 21.60 255 LEU X N 1
ATOM 1906 C CA . LEU A 1 257 ? 46.969 24.278 -2.383 1.00 22.44 255 LEU X CA 1
ATOM 1907 C C . LEU A 1 257 ? 46.015 24.594 -3.535 1.00 23.20 255 LEU X C 1
ATOM 1908 O O . LEU A 1 257 ? 44.903 25.079 -3.314 1.00 25.20 255 LEU X O 1
ATOM 1913 N N . THR A 1 258 ? 46.454 24.307 -4.756 1.00 22.34 256 THR X N 1
ATOM 1914 C CA . THR A 1 258 ? 45.701 24.630 -5.965 1.00 22.03 256 THR X CA 1
ATOM 1915 C C . THR A 1 258 ? 45.280 23.369 -6.726 1.00 24.49 256 THR X C 1
ATOM 1916 O O . THR A 1 258 ? 44.177 23.301 -7.265 1.00 24.91 256 THR X O 1
ATOM 1920 N N . LEU A 1 259 ? 46.172 22.385 -6.793 1.00 21.03 257 LEU X N 1
ATOM 1921 C CA . LEU A 1 259 ? 45.876 21.156 -7.518 1.00 21.81 257 LEU X CA 1
ATOM 1922 C C . LEU A 1 259 ? 45.161 20.152 -6.629 1.00 25.11 257 LEU X C 1
ATOM 1923 O O . LEU A 1 259 ? 45.155 20.283 -5.403 1.00 25.47 257 LEU X O 1
ATOM 1928 N N . LEU A 1 260 ? 44.560 19.158 -7.273 1.00 22.36 258 LEU X N 1
ATOM 1929 C CA . LEU A 1 260 ? 44.206 17.898 -6.625 1.00 25.29 258 LEU X CA 1
ATOM 1930 C C . LEU A 1 260 ? 45.036 16.867 -7.345 1.00 25.59 258 LEU X C 1
ATOM 1931 O O . LEU A 1 260 ? 45.461 17.090 -8.480 1.00 25.29 258 LEU X O 1
ATOM 1936 N N . HIS A 1 261 ? 45.282 15.731 -6.706 1.00 25.85 259 HIS X N 1
ATOM 1937 C CA . HIS A 1 261 ? 46.125 14.735 -7.327 1.00 25.08 259 HIS X CA 1
ATOM 1938 C C . HIS A 1 261 ? 45.589 13.343 -7.038 1.00 26.40 259 HIS X C 1
ATOM 1939 O O . HIS A 1 261 ? 44.795 13.141 -6.121 1.00 27.46 259 HIS X O 1
ATOM 1946 N N . GLY A 1 262 ? 46.026 12.380 -7.826 1.00 28.20 260 GLY X N 1
ATOM 1947 C CA . GLY A 1 262 ? 45.580 11.020 -7.619 1.00 28.61 260 GLY X CA 1
ATOM 1948 C C . GLY A 1 262 ? 46.438 10.100 -8.431 1.00 29.53 260 GLY X C 1
ATOM 1949 O O . GLY A 1 262 ? 47.617 10.384 -8.652 1.00 24.15 260 GLY X O 1
ATOM 1950 N N . ARG A 1 263 ? 45.841 9.007 -8.897 1.00 28.96 261 ARG X N 1
ATOM 1951 C CA . ARG A 1 263 ? 46.595 8.015 -9.637 1.00 32.85 261 ARG X CA 1
ATOM 1952 C C . ARG A 1 263 ? 45.735 7.170 -10.573 1.00 34.85 261 ARG X C 1
ATOM 1953 O O . ARG A 1 263 ? 44.693 6.634 -10.193 1.00 35.44 261 ARG X O 1
ATOM 1961 N N . GLU A 1 264 ? 46.229 7.040 -11.791 1.00 34.85 262 GLU X N 1
ATOM 1962 C CA . GLU A 1 264 ? 45.546 6.375 -12.880 1.00 38.95 262 GLU X CA 1
ATOM 1963 C C . GLU A 1 264 ? 45.554 4.874 -12.618 1.00 43.35 262 GLU X C 1
ATOM 1964 O O . GLU A 1 264 ? 46.504 4.338 -12.042 1.00 38.04 262 GLU X O 1
ATOM 1970 N N . ALA A 1 265 ? 44.482 4.198 -13.020 1.00 47.92 263 ALA X N 1
ATOM 1971 C CA . ALA A 1 265 ? 44.398 2.750 -12.868 1.00 49.00 263 ALA X CA 1
ATOM 1972 C C . ALA A 1 265 ? 45.519 2.048 -13.634 1.00 47.77 263 ALA X C 1
ATOM 1973 O O . ALA A 1 265 ? 45.960 2.519 -14.682 1.00 46.09 263 ALA X O 1
ATOM 1975 N N . PHE A 1 266 ? 45.983 0.921 -13.115 1.00 48.63 264 PHE X N 1
ATOM 1976 C CA . PHE A 1 266 ? 47.009 0.158 -13.814 1.00 53.70 264 PHE X CA 1
ATOM 1977 C C . PHE A 1 266 ? 46.628 -1.308 -13.991 1.00 56.34 264 PHE X C 1
ATOM 1978 O O . PHE A 1 266 ? 45.921 -1.889 -13.163 1.00 52.89 264 PHE X O 1
ATOM 1986 N N . ALA A 1 267 ? 47.092 -1.895 -15.086 1.00 53.36 265 ALA X N 1
ATOM 1987 C CA . ALA A 1 267 ? 46.937 -3.325 -15.295 1.00 64.83 265 ALA X CA 1
ATOM 1988 C C . ALA A 1 267 ? 48.210 -3.999 -14.818 1.00 58.14 265 ALA X C 1
ATOM 1989 O O . ALA A 1 267 ? 48.175 -4.850 -13.933 1.00 65.73 265 ALA X O 1
ATOM 1991 N N . HIS A 1 268 ? 49.337 -3.585 -15.390 1.00 63.70 266 HIS X N 1
ATOM 1992 C CA . HIS A 1 268 ? 50.641 -4.125 -15.011 1.00 63.17 266 HIS X CA 1
ATOM 1993 C C . HIS A 1 268 ? 51.500 -3.099 -14.271 1.00 60.46 266 HIS X C 1
ATOM 1994 O O . HIS A 1 268 ? 52.122 -2.229 -14.888 1.00 62.78 266 HIS X O 1
ATOM 2001 N N . ARG A 1 269 ? 51.535 -3.215 -12.946 1.00 60.52 267 ARG X N 1
ATOM 2002 C CA . ARG A 1 269 ? 52.350 -2.338 -12.114 1.00 57.46 267 ARG X CA 1
ATOM 2003 C C . ARG A 1 269 ? 53.809 -2.455 -12.518 1.00 49.73 267 ARG X C 1
ATOM 2004 O O . ARG A 1 269 ? 54.358 -3.547 -12.542 1.00 51.70 267 ARG X O 1
ATOM 2012 N N . ALA A 1 270 ? 54.439 -1.334 -12.848 1.00 51.90 268 ALA X N 1
ATOM 2013 C CA . ALA A 1 270 ? 55.842 -1.354 -13.252 1.00 49.35 268 ALA X CA 1
ATOM 2014 C C . ALA A 1 270 ? 56.745 -1.048 -12.058 1.00 40.03 268 ALA X C 1
ATOM 2015 O O . ALA A 1 270 ? 56.278 -0.543 -11.043 1.00 45.93 268 ALA X O 1
ATOM 2017 N N . PRO A 1 271 ? 58.035 -1.376 -12.170 1.00 37.68 269 PRO X N 1
ATOM 2018 C CA . PRO A 1 271 ? 58.988 -1.116 -11.088 1.00 38.85 269 PRO X CA 1
ATOM 2019 C C . PRO A 1 271 ? 59.299 0.382 -10.999 1.00 47.02 269 PRO X C 1
ATOM 2020 O O . PRO A 1 271 ? 59.628 1.005 -12.013 1.00 45.12 269 PRO X O 1
ATOM 2024 N N . ARG A 1 272 ? 59.196 0.953 -9.805 1.00 36.89 270 ARG X N 1
ATOM 2025 C CA . ARG A 1 272 ? 59.306 2.396 -9.670 1.00 39.67 270 ARG X CA 1
ATOM 2026 C C . ARG A 1 272 ? 59.670 2.790 -8.258 1.00 37.50 270 ARG X C 1
ATOM 2027 O O . ARG A 1 272 ? 59.161 2.218 -7.296 1.00 37.47 270 ARG X O 1
ATOM 2035 N N . HIS A 1 273 ? 60.540 3.785 -8.138 1.00 33.49 271 HIS X N 1
ATOM 2036 C CA . HIS A 1 273 ? 60.930 4.285 -6.838 1.00 31.88 271 HIS X CA 1
ATOM 2037 C C . HIS A 1 273 ? 60.814 5.819 -6.793 1.00 30.21 271 HIS X C 1
ATOM 2038 O O . HIS A 1 273 ? 61.561 6.521 -7.471 1.00 28.11 271 HIS X O 1
ATOM 2045 N N . LEU A 1 274 ? 59.862 6.319 -6.009 1.00 27.47 272 LEU X N 1
ATOM 2046 C CA . LEU A 1 274 ? 59.690 7.754 -5.795 1.00 30.77 272 LEU X CA 1
ATOM 2047 C C . LEU A 1 274 ? 59.941 8.091 -4.339 1.00 34.41 272 LEU X C 1
ATOM 2048 O O . LEU A 1 274 ? 59.744 7.249 -3.453 1.00 28.96 272 LEU X O 1
ATOM 2053 N N . ARG A 1 275 ? 60.331 9.341 -4.102 1.00 26.43 273 ARG X N 1
ATOM 2054 C CA . ARG A 1 275 ? 60.503 9.878 -2.760 1.00 24.49 273 ARG X CA 1
ATOM 2055 C C . ARG A 1 275 ? 59.760 11.202 -2.659 1.00 29.22 273 ARG X C 1
ATOM 2056 O O . ARG A 1 275 ? 59.912 12.060 -3.528 1.00 28.51 273 ARG X O 1
ATOM 2064 N N . ARG A 1 276 ? 58.955 11.371 -1.612 1.00 26.18 274 ARG X N 1
ATOM 2065 C CA . ARG A 1 276 ? 58.169 12.591 -1.465 1.00 24.73 274 ARG X CA 1
ATOM 2066 C C . ARG A 1 276 ? 58.477 13.340 -0.174 1.00 27.11 274 ARG X C 1
ATOM 2067 O O . ARG A 1 276 ? 58.558 12.738 0.906 1.00 26.13 274 ARG X O 1
ATOM 2075 N N . VAL A 1 277 ? 58.624 14.659 -0.300 1.00 25.05 275 VAL X N 1
ATOM 2076 C CA . VAL A 1 277 ? 58.808 15.567 0.828 1.00 20.53 275 VAL X CA 1
ATOM 2077 C C . VAL A 1 277 ? 57.729 16.651 0.770 1.00 28.37 275 VAL X C 1
ATOM 2078 O O . VAL A 1 277 ? 57.401 17.151 -0.313 1.00 22.98 275 VAL X O 1
ATOM 2082 N N . HIS A 1 278 ? 57.160 16.990 1.926 1.00 24.29 276 HIS X N 1
ATOM 2083 C CA . HIS A 1 278 ? 56.181 18.061 2.032 1.00 24.75 276 HIS X CA 1
ATOM 2084 C C . HIS A 1 278 ? 56.873 19.349 2.479 1.00 23.86 276 HIS X C 1
ATOM 2085 O O . HIS A 1 278 ? 57.767 19.305 3.321 1.00 24.62 276 HIS X O 1
ATOM 2092 N N . ILE A 1 279 ? 56.456 20.487 1.926 1.00 25.61 277 ILE X N 1
ATOM 2093 C CA . ILE A 1 279 ? 56.997 21.788 2.333 1.00 22.91 277 ILE X CA 1
ATOM 2094 C C . ILE A 1 279 ? 55.855 22.618 2.878 1.00 24.57 277 ILE X C 1
ATOM 2095 O O . ILE A 1 279 ? 54.822 22.750 2.227 1.00 23.79 277 ILE X O 1
ATOM 2100 N N . HIS A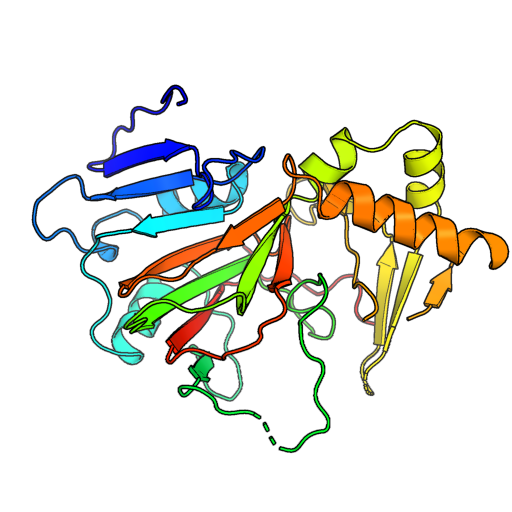 1 280 ? 56.038 23.179 4.068 1.00 22.78 278 HIS X N 1
ATOM 2101 C CA . HIS A 1 280 ? 55.015 24.004 4.693 1.00 23.29 278 HIS X CA 1
ATOM 2102 C C . HIS A 1 280 ? 54.763 25.257 3.866 1.00 25.30 278 HIS X C 1
ATOM 2103 O O . HIS A 1 280 ? 55.643 25.718 3.141 1.00 24.38 278 HIS X O 1
ATOM 2110 N N . ALA A 1 281 ? 53.558 25.792 3.985 1.00 25.25 279 ALA X N 1
ATOM 2111 C CA . ALA A 1 281 ? 53.260 27.149 3.538 1.00 26.45 279 ALA X CA 1
ATOM 2112 C C . ALA A 1 281 ? 54.053 28.158 4.379 1.00 29.50 279 ALA X C 1
ATOM 2113 O O . ALA A 1 281 ? 54.674 27.789 5.380 1.00 26.62 279 ALA X O 1
ATOM 2115 N N . GLU A 1 282 ? 54.040 29.425 3.966 1.00 27.10 280 GLU X N 1
ATOM 2116 C CA . GLU A 1 282 ? 54.837 30.467 4.614 1.00 32.51 280 GLU X CA 1
ATOM 2117 C C . GLU A 1 282 ? 53.923 31.566 5.128 1.00 36.90 280 GLU X C 1
ATOM 2118 O O . GLU A 1 282 ? 53.518 32.437 4.365 1.00 38.64 280 GLU X O 1
ATOM 2124 N N . PRO A 1 283 ? 53.595 31.526 6.425 1.00 37.91 281 PRO X N 1
ATOM 2125 C CA . PRO A 1 283 ? 54.116 30.503 7.328 1.00 31.83 281 PRO X CA 1
ATOM 2126 C C . PRO A 1 283 ? 53.198 29.286 7.338 1.00 32.38 281 PRO X C 1
ATOM 2127 O O . PRO A 1 283 ? 52.208 29.245 6.597 1.00 29.77 281 PRO X O 1
ATOM 2131 N N . ALA A 1 284 ? 53.514 28.306 8.177 1.00 31.52 282 ALA X N 1
ATOM 2132 C CA . ALA A 1 284 ? 52.766 27.047 8.171 1.00 33.08 282 ALA X CA 1
ATOM 2133 C C . ALA A 1 284 ? 51.256 27.274 8.171 1.00 32.75 282 ALA X C 1
ATOM 2134 O O . ALA A 1 284 ? 50.751 28.164 8.850 1.00 32.21 282 ALA X O 1
ATOM 2136 N N . LEU A 1 285 ? 50.534 26.462 7.406 1.00 30.28 283 LEU X N 1
ATOM 2137 C CA . LEU A 1 285 ? 49.094 26.652 7.241 1.00 32.18 283 LEU X CA 1
ATOM 2138 C C . LEU A 1 285 ? 48.264 25.738 8.147 1.00 32.95 283 LEU X C 1
ATOM 2139 O O . LEU A 1 285 ? 48.194 24.528 7.929 1.00 28.61 283 LEU X O 1
ATOM 2144 N N . ARG A 1 286 ? 47.616 26.324 9.146 1.00 34.41 284 ARG X N 1
ATOM 2145 C CA . ARG A 1 286 ? 46.685 25.575 9.978 1.00 38.30 284 ARG X CA 1
ATOM 2146 C C . ARG A 1 286 ? 45.540 25.075 9.103 1.00 37.36 284 ARG X C 1
ATOM 2147 O O . ARG A 1 286 ? 44.955 25.847 8.338 1.00 36.28 284 ARG X O 1
ATOM 2155 N N . ASN A 1 287 ? 45.231 23.783 9.202 1.00 37.50 285 ASN X N 1
ATOM 2156 C CA . ASN A 1 287 ? 44.166 23.185 8.398 1.00 37.06 285 ASN X CA 1
ATOM 2157 C C . ASN A 1 287 ? 42.817 23.807 8.726 1.00 39.98 285 ASN X C 1
ATOM 2158 O O . ASN A 1 287 ? 42.313 23.639 9.835 1.00 39.56 285 ASN X O 1
ATOM 2163 N N . PRO A 1 288 ? 42.228 24.535 7.762 1.00 38.92 286 PRO X N 1
ATOM 2164 C CA . PRO A 1 288 ? 40.941 25.202 7.990 1.00 38.37 286 PRO X CA 1
ATOM 2165 C C . PRO A 1 288 ? 39.751 24.251 7.915 1.00 38.49 286 PRO X C 1
ATOM 2166 O O . PRO A 1 288 ? 38.638 24.661 8.232 1.00 38.02 286 PRO X O 1
ATOM 2170 N N . HIS A 1 289 ? 39.975 23.005 7.509 1.00 35.33 287 HIS X N 1
ATOM 2171 C CA . HIS A 1 289 ? 38.865 22.087 7.283 1.00 38.89 287 HIS X CA 1
ATOM 2172 C C . HIS A 1 289 ? 38.795 20.936 8.285 1.00 42.39 287 HIS X C 1
ATOM 2173 O O . HIS A 1 289 ? 37.830 20.168 8.290 1.00 44.86 287 HIS X O 1
ATOM 2180 N N . LEU A 1 290 ? 39.819 20.808 9.122 1.00 41.81 288 LEU X N 1
ATOM 2181 C CA . LEU A 1 290 ? 39.850 19.732 10.104 1.00 42.87 288 LEU X CA 1
ATOM 2182 C C . LEU A 1 290 ? 38.778 19.939 11.176 1.00 43.66 288 LEU X C 1
ATOM 2183 O O . LEU A 1 290 ? 38.631 21.031 11.720 1.00 41.69 288 LEU X O 1
ATOM 2188 N N . GLN A 1 291 ? 38.028 18.889 11.480 1.00 47.25 289 GLN X N 1
ATOM 2189 C CA . GLN A 1 291 ? 37.059 18.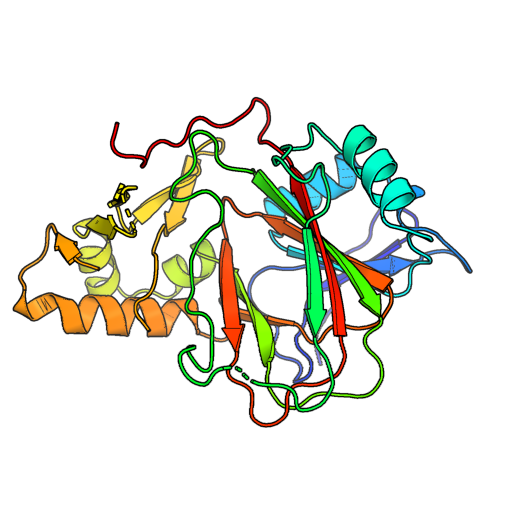971 12.568 1.00 51.40 289 GLN X CA 1
ATOM 2190 C C . GLN A 1 291 ? 37.746 18.708 13.903 1.00 49.52 289 GLN X C 1
ATOM 2191 O O . GLN A 1 291 ? 38.229 17.605 14.165 1.00 49.84 289 GLN X O 1
ATOM 2197 N N . ARG A 1 292 ? 37.806 19.744 14.731 1.00 52.83 290 ARG X N 1
ATOM 2198 C CA . ARG A 1 292 ? 38.443 19.661 16.036 1.00 55.69 290 ARG X CA 1
ATOM 2199 C C . ARG A 1 292 ? 37.382 19.670 17.137 1.00 59.64 290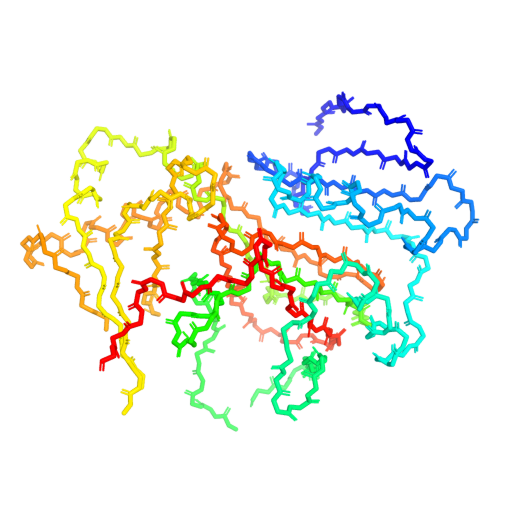 ARG X C 1
ATOM 2200 O O . ARG A 1 292 ? 37.667 19.349 18.291 1.00 66.34 290 ARG X O 1
#

Foldseek 3Di:
DDDADDDDPDLWDKGFDAAPVGQGAQAEMEIEGNDPQAEPLVDDLVVVVVNCVVRQKYKYPDHHYDPDPVRVLVSVVNNFAFDADPVGFKDKDWDAWQDDVPPDQLKWFWAFPQQQHQFHFFKKKKWWQAFPDFFAFWFKKKFFFVQLVVVADPVLNVVQQQKKWWDPPVWIWIGRQWDAQPPPGHIAGGDRAPSGDMDRDDPVCPVVNNVSSCCSRCDSNTMYTDTDHHGIIMMGRRSGMIIMGTGGDIDHTTIMMIGTHADVDIGGNPTIDD

Solvent-accessible surface area: 12971 Å² total; per-residue (Å²): 128,96,173,82,94,83,183,34,139,46,52,17,134,17,17,16,3,48,23,96,137,42,49,83,6,148,16,6,0,34,0,45,23,41,116,141,71,4,59,0,37,91,4,56,17,121,53,0,11,37,28,0,46,76,33,22,2,0,8,0,52,57,6,47,18,14,101,61,21,108,27,0,29,159,29,0,94,122,4,20,102,12,12,113,75,141,99,25,8,18,51,78,66,91,33,133,114,47,42,106,168,151,175,83,97,66,67,60,18,1,41,5,15,9,11,50,52,94,39,6,0,5,1,3,1,13,1,0,45,62,18,59,70,112,32,93,16,3,27,14,7,0,0,3,0,27,6,0,18,136,35,17,74,101,83,18,36,56,13,0,161,121,3,37,0,106,5,71,132,123,46,126,1,31,2,57,0,38,39,153,0,48,89,87,114,54,86,1,0,9,0,15,6,13,87,95,102,19,52,50,20,40,114,150,57,89,51,91,0,18,53,2,0,76,114,0,0,80,50,75,57,0,30,10,11,3,32,12,124,57,49,0,0,3,0,0,0,2,4,0,4,0,24,5,38,48,56,44,97,89,47,13,40,36,36,6,32,29,0,2,2,21,1,100,102,41,16,146,0,76,17,29,85,143

Radius of gyration: 18.62 Å; Cα contacts (8 Å, |Δi|>4): 601; chains: 1; bounding box: 57×43×48 Å

Nearest PDB structures (foldseek):
  4ylm-assembly1_X  TM=1.004E+00  e=2.671E-60  Pseudomonas aeruginosa PAK
  3eat-assembly1_X  TM=1.002E+00  e=5.416E-56  Pseudomonas aeruginosa
  1vz5-assembly1_C  TM=8.203E-01  e=1.816E-13  Pseudomonas putida
  1oih-assembly1_C  TM=8.106E-01  e=2.154E-13  Pseudomonas putida
  1oij-assembly3_C  TM=7.897E-01  e=6.736E-13  Pseudomonas putida

B-factor: mean 34.69, std 11.87, range [8.64, 80.26]